Protein AF-M9WI15-F1 (afdb_monomer_lite)

pLDDT: mean 91.24, std 8.4, range [50.75, 97.81]

Foldseek 3Di:
DAPVVDAADDPVNLVVVLQVVLVVVLVVQLVVQVVVCVVVVHDRDPVVSGDPCSRVVSVVVCQVQVWRDDPVCSVPTQHDNHDDQDPPDPVSNVQVVQKGFASDDLPDPDCPPQDDDPNCPQFWDNPPFDDDSGRSRITGGDPPHDHDPDDDCVVVLVVCVVVDFAAPVPDDCVVCVLWAFEDDPRDGGGTDDCVVVVLVVVVVCCVVVVDPVPDDWDQDNVVSYTD

Organism: NCBI:txid27326

Radius of gyration: 24.19 Å; chains: 1; bounding box: 56×56×57 Å

Sequence (227 aa):
DHFGKKRLDLAGPLLASLFRLLFKKLTRDIYNYMQRCVENDKEFNLTLAVKSQTITDGLRYSLATGNWGEQRKAMSARAGVSQVLNRYTYSSTLSHLRRTNTPIGRDGKIAKPRQLHNTHWGLVCPAETPEGHACGLVKNLSLMTCISVGTSSEPILYFLEEWGMEPLEDYVPSNAPDCTRVFVNGVWVGTHREPAQLVDTMRRLRRKGDISPEVSIIRDIREMEFK

Secondary structure (DSSP, 8-state):
--GGG-----HHHHHHHHHHHHHHHHHHHHHHHHHHHHHTT----HHHH--THHHHHHHHHHHHH--BS-GGGGGGSB-SSS-PPP-SSHHHHHHHHTEEE----TT---HHHHSPPGGGTTTB-SS---SGGGTTTEEEB-TT--------SHHHHHHHHHTTPEEGGG--TTT-TTPEEEEETTEEEEEES-HHHHHHHHHHHHHHTSS-TT----EETTTTEE-

Structure (mmCIF, N/CA/C/O backbone):
data_AF-M9WI15-F1
#
_entry.id   AF-M9WI15-F1
#
loop_
_atom_site.group_PDB
_atom_site.id
_atom_site.type_symbol
_atom_site.label_atom_id
_atom_site.label_alt_id
_atom_site.label_comp_id
_atom_site.label_asym_id
_atom_site.label_entity_id
_atom_site.label_seq_id
_atom_site.pdbx_PDB_ins_code
_atom_site.Cartn_x
_atom_site.Cartn_y
_atom_site.Cartn_z
_atom_site.occupancy
_atom_site.B_iso_or_equiv
_atom_site.auth_seq_id
_atom_site.auth_comp_id
_atom_site.auth_asym_id
_atom_site.auth_atom_id
_atom_site.pdbx_PDB_model_num
ATOM 1 N N . ASP A 1 1 ? 18.295 -1.878 1.176 1.00 80.31 1 ASP A N 1
ATOM 2 C CA . ASP A 1 1 ? 18.094 -0.406 1.153 1.00 80.31 1 ASP A CA 1
ATOM 3 C C . ASP A 1 1 ? 17.152 0.111 0.068 1.00 80.31 1 ASP A C 1
ATOM 5 O O . ASP A 1 1 ? 16.348 0.978 0.387 1.00 80.31 1 ASP A O 1
ATOM 9 N N . HIS A 1 2 ? 17.152 -0.458 -1.145 1.00 90.69 2 HIS A N 1
ATOM 10 C CA . HIS A 1 2 ? 16.292 -0.048 -2.270 1.00 90.69 2 HIS A CA 1
ATOM 11 C C . HIS A 1 2 ? 14.845 0.319 -1.875 1.00 90.69 2 HIS A C 1
ATOM 13 O O . HIS A 1 2 ? 14.127 -0.487 -1.273 1.00 90.69 2 HIS A O 1
ATOM 19 N N . PHE A 1 3 ? 14.419 1.537 -2.220 1.00 92.88 3 PHE A N 1
ATOM 20 C CA . PHE A 1 3 ? 13.092 2.073 -1.898 1.00 92.88 3 PHE A CA 1
ATOM 21 C C . PHE A 1 3 ? 12.002 1.491 -2.806 1.00 92.88 3 PHE A C 1
ATOM 23 O O . PHE A 1 3 ? 10.951 1.111 -2.313 1.00 92.88 3 PHE A O 1
ATOM 30 N N . GLY A 1 4 ? 12.292 1.264 -4.094 1.00 91.62 4 GLY A N 1
ATOM 31 C CA . GLY A 1 4 ? 11.347 0.634 -5.037 1.00 91.62 4 GLY A CA 1
ATOM 32 C C . GLY A 1 4 ? 10.925 -0.810 -4.703 1.00 91.62 4 GLY A C 1
ATOM 33 O O . GLY A 1 4 ? 9.953 -1.312 -5.261 1.00 91.62 4 GLY A O 1
ATOM 34 N N . LYS A 1 5 ? 11.611 -1.474 -3.759 1.00 92.69 5 LYS A N 1
ATOM 35 C CA . LYS A 1 5 ? 11.222 -2.794 -3.224 1.00 92.69 5 LYS A CA 1
ATOM 36 C C . LYS A 1 5 ? 10.432 -2.694 -1.909 1.00 92.69 5 LYS A C 1
ATOM 38 O O . LYS A 1 5 ? 10.112 -3.710 -1.308 1.00 92.69 5 LYS A O 1
ATOM 43 N N . LYS A 1 6 ? 10.154 -1.477 -1.437 1.00 93.88 6 LYS A N 1
ATOM 44 C CA . LYS A 1 6 ? 9.289 -1.191 -0.289 1.00 93.88 6 LYS A CA 1
ATOM 45 C C . LYS A 1 6 ? 7.964 -0.617 -0.783 1.00 93.88 6 LYS A C 1
ATOM 47 O O . LYS A 1 6 ? 7.846 -0.199 -1.937 1.00 93.88 6 LYS A O 1
ATOM 52 N N . ARG A 1 7 ? 6.964 -0.613 0.093 1.00 94.19 7 ARG A N 1
ATOM 53 C CA . ARG A 1 7 ? 5.651 -0.008 -0.141 1.00 94.19 7 ARG A CA 1
ATOM 54 C C . ARG A 1 7 ? 5.308 0.912 1.024 1.00 94.19 7 ARG A C 1
ATOM 56 O O . ARG A 1 7 ? 5.807 0.717 2.132 1.00 94.19 7 ARG A O 1
ATOM 63 N N . LEU A 1 8 ? 4.513 1.936 0.736 1.00 94.44 8 LEU A N 1
ATOM 64 C CA . LEU A 1 8 ? 3.980 2.853 1.734 1.00 94.44 8 LEU A CA 1
ATOM 65 C C . LEU A 1 8 ? 2.542 2.443 2.035 1.00 94.44 8 LEU A C 1
ATOM 67 O O . LEU A 1 8 ? 1.679 2.546 1.167 1.00 94.44 8 LEU A O 1
ATOM 71 N N . ASP A 1 9 ? 2.295 1.999 3.264 1.00 92.81 9 ASP A N 1
ATOM 72 C CA . ASP A 1 9 ? 0.940 1.741 3.742 1.00 92.81 9 ASP A CA 1
ATOM 73 C C . ASP A 1 9 ? 0.270 3.084 4.069 1.00 92.81 9 ASP A C 1
ATOM 75 O O . ASP A 1 9 ? 0.638 3.758 5.034 1.00 92.81 9 ASP A O 1
ATOM 79 N N . LEU A 1 10 ? -0.703 3.486 3.250 1.00 93.62 10 LEU A N 1
ATOM 80 C CA . LEU A 1 10 ? -1.534 4.665 3.502 1.00 93.62 10 LEU A CA 1
ATOM 81 C C . LEU A 1 10 ? -2.649 4.380 4.518 1.00 93.62 10 LEU A C 1
ATOM 83 O O . LEU A 1 10 ? -2.862 3.247 4.951 1.00 93.62 10 LEU A O 1
ATOM 87 N N . ALA A 1 11 ? -3.416 5.420 4.858 1.00 93.12 11 ALA A N 1
ATOM 88 C CA . ALA A 1 11 ? -4.547 5.322 5.779 1.00 93.12 11 ALA A CA 1
ATOM 89 C C . ALA A 1 11 ? -5.555 4.223 5.390 1.00 93.12 11 ALA A C 1
ATOM 91 O O . ALA A 1 11 ? -6.056 3.541 6.276 1.00 93.12 11 ALA A O 1
ATOM 92 N N . GLY A 1 12 ? -5.812 4.011 4.092 1.00 94.19 12 GLY A N 1
ATOM 93 C CA . GLY A 1 12 ? -6.754 2.996 3.598 1.00 94.19 12 GLY A CA 1
ATOM 94 C C . GLY A 1 12 ? -6.391 1.566 4.026 1.00 94.19 12 GLY A C 1
ATOM 95 O O . GLY A 1 12 ? -7.125 0.978 4.823 1.00 94.19 12 GLY A O 1
ATOM 96 N N . PRO A 1 13 ? -5.253 1.005 3.566 1.00 92.81 13 PRO A N 1
ATOM 97 C CA . PRO A 1 13 ? -4.800 -0.324 3.986 1.00 92.81 13 PRO A CA 1
ATOM 98 C C . PRO A 1 13 ? -4.662 -0.479 5.507 1.00 92.81 13 PRO A C 1
ATOM 100 O O . PRO A 1 13 ? -5.007 -1.527 6.060 1.00 92.81 13 PRO A O 1
ATOM 103 N N . LEU A 1 14 ? -4.212 0.571 6.205 1.00 91.69 14 LEU A N 1
ATOM 104 C CA . LEU A 1 14 ? -4.099 0.562 7.665 1.00 91.69 14 LEU A CA 1
ATOM 105 C C . LEU A 1 14 ? -5.475 0.418 8.330 1.00 91.69 14 LEU A C 1
ATOM 107 O O . LEU A 1 14 ? -5.675 -0.516 9.109 1.00 91.69 14 LEU A O 1
ATOM 111 N N . LEU A 1 15 ? -6.442 1.273 7.972 1.00 94.44 15 LEU A N 1
ATOM 112 C CA . LEU A 1 15 ? -7.825 1.218 8.462 1.00 94.44 15 LEU A CA 1
ATOM 113 C C . LEU A 1 15 ? -8.485 -0.128 8.162 1.00 94.44 15 LEU A C 1
ATOM 115 O O . LEU A 1 15 ? -9.114 -0.700 9.052 1.00 94.44 15 LEU A O 1
ATOM 119 N N . ALA A 1 16 ? -8.289 -0.670 6.958 1.00 94.38 16 ALA A N 1
ATOM 120 C CA . ALA A 1 16 ? -8.802 -1.986 6.587 1.00 94.38 16 ALA A CA 1
ATOM 121 C C . ALA A 1 16 ? -8.256 -3.092 7.509 1.00 94.38 16 ALA A C 1
ATOM 123 O O . ALA A 1 16 ? -9.012 -3.945 7.981 1.00 94.38 16 ALA A O 1
ATOM 124 N N . SER A 1 17 ? -6.957 -3.053 7.830 1.00 91.44 17 SER A N 1
ATOM 125 C CA . SER A 1 17 ? -6.338 -4.007 8.755 1.00 91.44 17 SER A CA 1
ATOM 126 C C . SER A 1 17 ? -6.923 -3.918 10.170 1.00 91.44 17 SER A C 1
ATOM 128 O O . SER A 1 17 ? -7.180 -4.952 10.792 1.00 91.44 17 SER A O 1
ATOM 130 N N . LEU A 1 18 ? -7.148 -2.711 10.697 1.00 92.00 18 LEU A N 1
ATOM 131 C CA . LEU A 1 18 ? -7.761 -2.530 12.021 1.00 92.00 18 LEU A CA 1
ATOM 132 C C . LEU A 1 18 ? -9.212 -2.966 12.045 1.00 92.00 18 LEU A C 1
ATOM 134 O O . LEU A 1 18 ? -9.617 -3.680 12.960 1.00 92.00 18 LEU A O 1
ATOM 138 N N . PHE A 1 19 ? -9.980 -2.575 11.031 1.00 94.94 19 PHE A N 1
ATOM 139 C CA . PHE A 1 19 ? -11.369 -2.980 10.914 1.00 94.94 19 PHE A CA 1
ATOM 140 C C . PHE A 1 19 ? -11.482 -4.505 10.884 1.00 94.94 19 PHE A C 1
ATOM 142 O O . PHE A 1 19 ? -12.242 -5.073 11.660 1.00 94.94 19 PHE A O 1
ATOM 149 N N . ARG A 1 20 ? -10.649 -5.189 10.088 1.00 94.38 20 ARG A N 1
ATOM 150 C CA . ARG A 1 20 ? -10.595 -6.659 10.045 1.00 94.38 20 ARG A CA 1
ATOM 151 C C . ARG A 1 20 ? -10.311 -7.268 11.420 1.00 94.38 20 ARG A C 1
ATOM 153 O O . ARG A 1 20 ? -10.913 -8.283 11.764 1.00 94.38 20 ARG A O 1
ATOM 160 N N . LEU A 1 21 ? -9.412 -6.677 12.207 1.00 91.88 21 LEU A N 1
ATOM 161 C CA . LEU A 1 21 ? -9.105 -7.144 13.562 1.00 91.88 21 LEU A CA 1
ATOM 162 C C . LEU A 1 21 ? -10.306 -6.982 14.506 1.00 91.88 21 LEU A C 1
ATOM 164 O O . LEU A 1 21 ? -10.691 -7.940 15.178 1.00 91.88 21 LEU A O 1
ATOM 168 N N . LEU A 1 22 ? -10.929 -5.802 14.520 1.00 93.25 22 LEU A N 1
ATOM 169 C CA . LEU A 1 22 ? -12.096 -5.514 15.361 1.00 93.25 22 LEU A CA 1
ATOM 170 C C . LEU A 1 22 ? -13.316 -6.351 14.953 1.00 93.25 22 LEU A C 1
ATOM 172 O O . LEU A 1 22 ? -14.026 -6.870 15.811 1.00 93.25 22 LEU A O 1
ATOM 176 N N . PHE A 1 23 ? -13.519 -6.553 13.653 1.00 95.56 23 PHE A N 1
ATOM 177 C CA . PHE A 1 23 ? -14.615 -7.353 13.117 1.00 95.56 23 PHE A CA 1
ATOM 178 C C . PHE A 1 23 ? -14.453 -8.847 13.432 1.00 95.56 23 PHE A C 1
ATOM 180 O O . PHE A 1 23 ? -15.410 -9.512 13.830 1.00 95.56 23 PHE A O 1
ATOM 187 N N . LYS A 1 24 ? -13.226 -9.382 13.354 1.00 94.88 24 LYS A N 1
ATOM 188 C CA . LYS A 1 24 ? -12.929 -10.750 13.813 1.00 94.88 24 LYS A CA 1
ATOM 189 C C . LYS A 1 24 ? -13.203 -10.925 15.304 1.00 94.88 24 LYS A C 1
ATOM 191 O O . LYS A 1 24 ? -13.727 -11.963 15.706 1.00 94.88 24 LYS A O 1
ATOM 196 N N . LYS A 1 25 ? -12.866 -9.923 16.122 1.00 93.12 25 LYS A N 1
ATOM 197 C CA . LYS A 1 25 ? -13.191 -9.926 17.552 1.00 93.12 25 LYS A CA 1
ATOM 198 C C . LYS A 1 25 ? -14.705 -9.937 17.772 1.00 93.12 25 LYS A C 1
ATOM 200 O O . LYS A 1 25 ? -15.182 -10.797 18.499 1.00 93.12 25 LYS A O 1
ATOM 205 N N . LEU A 1 26 ? -15.448 -9.066 17.088 1.00 95.19 26 LEU A N 1
ATOM 206 C CA . LEU A 1 26 ? -16.913 -9.044 17.148 1.00 95.19 26 LEU A CA 1
ATOM 207 C C . LEU A 1 26 ? -17.517 -10.408 16.780 1.00 95.19 26 LEU A C 1
ATOM 209 O O . LEU A 1 26 ? -18.371 -10.914 17.499 1.00 95.19 26 LEU A O 1
ATOM 213 N N . THR A 1 27 ? -17.023 -11.038 15.712 1.00 96.06 27 THR A N 1
ATOM 214 C CA . THR A 1 27 ? -17.473 -12.374 15.283 1.00 96.06 27 THR A CA 1
ATOM 215 C C . THR A 1 27 ? -17.227 -13.425 16.371 1.00 96.06 27 THR A C 1
ATOM 217 O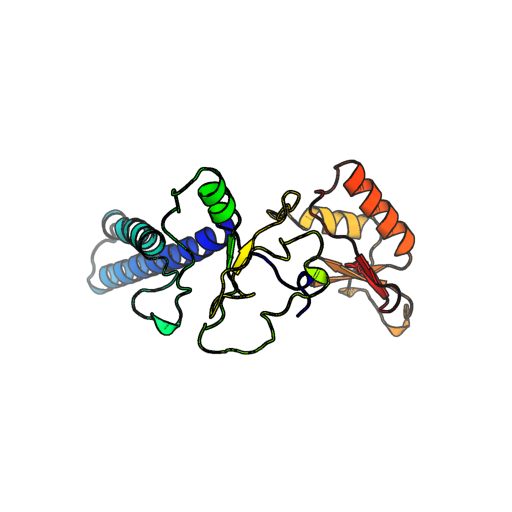 O . THR A 1 27 ? -18.094 -14.248 16.652 1.00 96.06 27 THR A O 1
ATOM 220 N N . ARG A 1 28 ? -16.064 -13.376 17.035 1.00 95.25 28 ARG A N 1
ATOM 221 C CA . ARG A 1 28 ? -15.735 -14.270 18.154 1.00 95.25 28 ARG A CA 1
ATOM 222 C C . ARG A 1 28 ? -16.623 -14.022 19.375 1.00 95.25 28 ARG A C 1
ATOM 224 O O . ARG A 1 28 ? -17.030 -14.975 20.028 1.00 95.25 28 ARG A O 1
ATOM 231 N N . ASP A 1 29 ? -16.929 -12.766 19.679 1.00 94.25 29 ASP A N 1
ATOM 232 C CA . ASP A 1 29 ? -17.806 -12.408 20.796 1.00 94.25 29 ASP A CA 1
ATOM 233 C C . ASP A 1 29 ? -19.241 -12.916 20.560 1.00 94.25 29 ASP A C 1
ATOM 235 O O . ASP A 1 29 ? -19.842 -13.478 21.478 1.00 94.25 29 ASP A O 1
ATOM 239 N N . ILE A 1 30 ? -19.752 -12.805 19.326 1.00 96.44 30 ILE A N 1
ATOM 240 C CA . ILE A 1 30 ? -21.052 -13.365 18.916 1.00 96.44 30 ILE A CA 1
ATOM 241 C C . ILE A 1 30 ? -21.043 -14.893 19.035 1.00 96.44 30 ILE A C 1
ATOM 243 O O . ILE A 1 30 ? -21.965 -15.462 19.615 1.00 96.44 30 ILE A O 1
ATOM 247 N N . TYR A 1 31 ? -19.987 -15.552 18.546 1.00 96.44 31 TYR A N 1
ATOM 248 C CA . TYR A 1 31 ? -19.829 -17.004 18.656 1.00 96.44 31 TYR A CA 1
ATOM 249 C C . TYR A 1 31 ? -19.854 -17.474 20.119 1.00 96.44 31 TYR A C 1
ATOM 251 O O . TYR A 1 31 ? -20.606 -18.378 20.472 1.00 96.44 31 TYR A O 1
ATOM 259 N N . ASN A 1 32 ? -19.094 -16.814 20.997 1.00 95.50 32 ASN A N 1
ATOM 260 C CA . ASN A 1 32 ? -19.056 -17.148 22.423 1.00 95.50 32 ASN A CA 1
ATOM 261 C C . ASN A 1 32 ? -20.413 -16.933 23.109 1.00 95.50 32 ASN A C 1
ATOM 263 O O . ASN A 1 32 ? -20.773 -17.677 24.019 1.00 95.50 32 ASN A O 1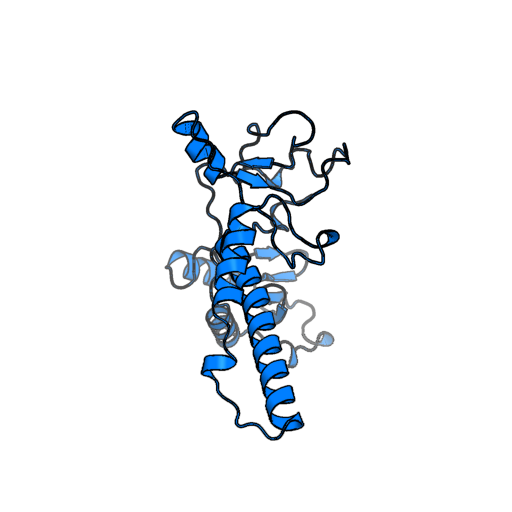
ATOM 267 N N . TYR A 1 33 ? -21.161 -15.901 22.708 1.00 96.12 33 TYR A N 1
ATOM 268 C CA . TYR A 1 33 ? -22.511 -15.675 23.217 1.00 96.12 33 TYR A CA 1
ATOM 269 C C . TYR A 1 33 ? -23.473 -16.775 22.755 1.00 96.12 33 TYR A C 1
ATOM 271 O O . TYR A 1 33 ? -24.199 -17.323 23.579 1.00 96.12 33 TYR A O 1
ATOM 279 N N . MET A 1 34 ? -23.414 -17.157 21.477 1.00 95.81 34 MET A N 1
ATOM 280 C CA . MET A 1 34 ? -24.198 -18.263 20.927 1.00 95.81 34 MET A CA 1
ATOM 281 C C . MET A 1 34 ? -23.917 -19.577 21.660 1.00 95.81 34 MET A C 1
ATOM 283 O O . MET A 1 34 ? -24.857 -20.250 22.072 1.00 95.81 34 MET A O 1
ATOM 287 N N . GLN A 1 35 ? -22.645 -19.905 21.899 1.00 96.19 35 GLN A N 1
ATOM 288 C CA . GLN A 1 35 ? -22.265 -21.104 22.645 1.00 96.19 35 GLN A CA 1
ATOM 289 C C . GLN A 1 35 ? -22.892 -21.122 24.050 1.00 96.19 35 GLN A C 1
ATOM 291 O O . GLN A 1 35 ? -23.480 -22.122 24.447 1.00 96.19 35 GLN A O 1
ATOM 296 N N . ARG A 1 36 ? -22.861 -19.995 24.772 1.00 95.62 36 ARG A N 1
ATOM 297 C CA . ARG A 1 36 ? -23.498 -19.884 26.096 1.00 95.62 36 ARG A CA 1
ATOM 298 C C . ARG A 1 36 ? -25.018 -19.989 26.043 1.00 95.62 36 ARG A C 1
ATOM 300 O O . ARG A 1 36 ? -25.606 -20.484 26.997 1.00 95.62 36 ARG A O 1
ATOM 307 N N . CYS A 1 37 ? -25.661 -19.484 24.993 1.00 95.50 37 CYS A N 1
ATOM 308 C CA . CYS A 1 37 ? -27.102 -19.655 24.809 1.00 95.50 37 CYS A CA 1
ATOM 309 C C . CYS A 1 37 ? -27.449 -21.142 24.685 1.00 95.50 37 CYS A C 1
ATOM 311 O O . CYS A 1 37 ? -28.305 -21.615 25.421 1.00 95.50 37 CYS A O 1
ATOM 313 N N . VAL A 1 38 ? -26.707 -21.882 23.855 1.00 95.75 38 VAL A N 1
ATOM 314 C CA . VAL A 1 38 ? -26.891 -23.330 23.672 1.00 95.75 38 VAL A CA 1
ATOM 315 C C . VAL A 1 38 ? -26.621 -24.108 24.966 1.00 95.75 38 VAL A C 1
ATOM 317 O O . VAL A 1 38 ? -27.433 -24.934 25.358 1.00 95.75 38 VAL A O 1
ATOM 320 N N . GLU A 1 39 ? -25.522 -23.820 25.670 1.00 96.56 39 GLU A N 1
ATOM 321 C CA . GLU A 1 39 ? -25.160 -24.506 26.925 1.00 96.56 39 GLU A CA 1
ATOM 322 C C . GLU A 1 39 ? -26.175 -24.292 28.059 1.00 96.56 39 GLU A C 1
ATOM 324 O O . GLU A 1 39 ? -26.297 -25.138 28.940 1.00 96.56 39 GLU A O 1
ATOM 329 N N . ASN A 1 40 ? -26.886 -23.161 28.058 1.00 95.62 40 ASN A N 1
ATOM 330 C CA . ASN A 1 40 ? -27.855 -22.805 29.099 1.00 95.62 40 ASN A CA 1
ATOM 331 C C . ASN A 1 40 ? -29.316 -22.952 28.645 1.00 95.62 40 ASN A C 1
ATOM 333 O O . ASN A 1 40 ? -30.193 -22.417 29.322 1.00 95.62 40 ASN A O 1
ATOM 337 N N . ASP A 1 41 ? -29.563 -23.600 27.502 1.00 94.19 41 ASP A N 1
ATOM 338 C CA . ASP A 1 41 ? -30.893 -23.775 26.900 1.00 94.19 41 ASP A CA 1
ATOM 339 C C . ASP A 1 41 ? -31.685 -22.455 26.769 1.00 94.19 41 ASP A C 1
ATOM 341 O O . ASP A 1 41 ? -32.874 -22.351 27.064 1.00 94.19 41 ASP A O 1
ATOM 345 N N . LYS A 1 42 ? -30.984 -21.383 26.376 1.00 94.00 42 LYS A N 1
ATOM 346 C CA . LYS A 1 42 ? -31.567 -20.061 26.116 1.00 94.00 42 LYS A CA 1
ATOM 347 C C . LYS A 1 42 ? -31.660 -19.816 24.621 1.00 94.00 42 LYS A C 1
ATOM 349 O O . LYS A 1 42 ? -30.703 -20.059 23.888 1.00 94.00 42 LYS A O 1
ATOM 354 N N . GLU A 1 43 ? -32.761 -19.213 24.182 1.00 93.44 43 GLU A N 1
ATOM 355 C CA . GLU A 1 43 ? -32.881 -18.745 22.803 1.00 93.44 43 GLU A CA 1
ATOM 356 C C . GLU A 1 43 ? -31.792 -17.718 22.463 1.00 93.44 43 GLU A C 1
ATOM 358 O O . GLU A 1 43 ? -31.459 -16.815 23.242 1.00 93.44 43 GLU A O 1
ATOM 363 N N . PHE A 1 44 ? -31.218 -17.858 21.271 1.00 94.12 44 PHE A N 1
ATOM 364 C CA . PHE A 1 44 ? -30.219 -16.928 20.772 1.00 94.12 44 PHE A CA 1
ATOM 365 C C . PHE A 1 44 ? -30.883 -15.633 20.302 1.00 94.12 44 PHE A C 1
ATOM 367 O O . PHE A 1 44 ? -31.667 -15.627 19.356 1.00 94.12 44 PHE A O 1
ATOM 374 N N . ASN A 1 45 ? -30.502 -14.511 20.914 1.00 92.94 45 ASN A N 1
ATOM 375 C CA . ASN A 1 45 ? -30.943 -13.193 20.483 1.00 92.94 45 ASN A CA 1
ATOM 376 C C . ASN A 1 45 ? -29.787 -12.412 19.843 1.00 92.94 45 ASN A C 1
ATOM 378 O O . ASN A 1 45 ? -28.847 -11.983 20.517 1.00 92.94 45 ASN A O 1
ATOM 382 N N . LEU A 1 46 ? -29.899 -12.162 18.537 1.00 90.62 46 LEU A N 1
ATOM 383 C CA . LEU A 1 46 ? -28.885 -11.450 17.760 1.00 90.62 46 LEU A CA 1
ATOM 384 C C . LEU A 1 46 ? -28.622 -10.028 18.279 1.00 90.62 46 LEU A C 1
ATOM 386 O O . LEU A 1 46 ? -27.475 -9.587 18.313 1.00 90.62 46 LEU A O 1
ATOM 390 N N . THR A 1 47 ? -29.662 -9.316 18.716 1.00 92.56 47 THR A N 1
ATOM 391 C CA . THR A 1 47 ? -29.523 -7.933 19.205 1.00 92.56 47 THR A CA 1
ATOM 392 C C . THR A 1 47 ? -28.722 -7.852 20.503 1.00 92.56 47 THR A C 1
ATOM 394 O O . THR A 1 47 ? -27.973 -6.899 20.699 1.00 92.56 47 THR A O 1
ATOM 397 N N . LEU A 1 48 ? -28.811 -8.881 21.354 1.00 90.25 48 LEU A N 1
ATOM 398 C CA . LEU A 1 48 ? -27.998 -9.005 22.566 1.00 90.25 48 LEU A CA 1
ATOM 399 C C . LEU A 1 48 ? -26.569 -9.481 22.260 1.00 90.25 48 LEU A C 1
ATOM 401 O O . LEU A 1 48 ? -25.629 -9.125 22.975 1.00 90.25 48 LEU A O 1
ATOM 405 N N . ALA A 1 49 ? -26.398 -10.277 21.200 1.00 91.38 49 ALA A N 1
ATOM 406 C CA . ALA A 1 49 ? -25.105 -10.801 20.773 1.00 91.38 49 ALA A CA 1
ATOM 407 C C . ALA A 1 49 ? -24.189 -9.714 20.184 1.00 91.38 49 ALA A C 1
ATOM 409 O O . ALA A 1 49 ? -22.984 -9.684 20.452 1.00 91.38 49 ALA A O 1
ATOM 410 N N . VAL A 1 50 ? -24.750 -8.822 19.362 1.00 94.88 50 VAL A N 1
ATOM 411 C CA . VAL A 1 50 ? -23.987 -7.824 18.602 1.00 94.88 50 VAL A CA 1
ATOM 412 C C . VAL A 1 50 ? -23.704 -6.592 19.462 1.00 94.88 50 VAL A C 1
ATOM 414 O O . VAL A 1 50 ? -24.527 -5.691 19.603 1.00 94.88 50 VAL A O 1
ATOM 417 N N . LYS A 1 51 ? -22.483 -6.509 19.995 1.00 93.38 51 LYS A N 1
ATOM 418 C CA . LYS A 1 51 ? -22.009 -5.346 20.761 1.00 93.38 51 LYS A CA 1
ATOM 419 C C . LYS A 1 51 ? -21.358 -4.310 19.847 1.00 93.38 51 LYS A C 1
ATOM 421 O O . LYS A 1 51 ? -20.177 -4.422 19.513 1.00 93.38 51 LYS A O 1
ATOM 426 N N . SER A 1 52 ? -22.110 -3.276 19.470 1.00 92.19 52 SER A N 1
ATOM 427 C CA . SER A 1 52 ? -21.625 -2.193 18.597 1.00 92.19 52 SER A CA 1
ATOM 428 C C . SER A 1 52 ? -20.414 -1.447 19.177 1.00 92.19 52 SER A C 1
ATOM 430 O O . SER A 1 52 ? -19.533 -1.025 18.422 1.00 92.19 52 SER A O 1
ATOM 432 N N . GLN A 1 53 ? -20.303 -1.363 20.510 1.00 93.75 53 GLN A N 1
ATOM 433 C CA . GLN A 1 53 ? -19.167 -0.726 21.184 1.00 93.75 53 GLN A CA 1
ATOM 434 C C . GLN A 1 53 ? -17.816 -1.359 20.821 1.00 93.75 53 GLN A C 1
ATOM 436 O O . GLN A 1 53 ? -16.809 -0.656 20.786 1.00 93.75 53 GLN A O 1
ATOM 441 N N . THR A 1 54 ? -17.770 -2.655 20.479 1.00 92.00 54 THR A N 1
ATOM 442 C CA . THR A 1 54 ? -16.512 -3.348 20.150 1.00 92.00 54 THR A CA 1
ATOM 443 C C . THR A 1 54 ? -15.757 -2.673 19.003 1.00 92.00 54 THR A C 1
ATOM 445 O O . THR A 1 54 ? -14.530 -2.568 19.059 1.00 92.00 54 THR A O 1
ATOM 448 N N . ILE A 1 55 ? -16.471 -2.202 17.977 1.00 93.56 55 ILE A N 1
ATOM 449 C CA . ILE A 1 55 ? -15.863 -1.505 16.839 1.00 93.56 55 ILE A CA 1
ATOM 450 C C . ILE A 1 55 ? -15.705 -0.016 17.152 1.00 93.56 55 ILE A C 1
ATOM 452 O O . ILE A 1 55 ? -14.617 0.523 16.959 1.00 93.56 55 ILE A O 1
ATOM 456 N N . THR A 1 56 ? -16.753 0.635 17.666 1.00 95.50 56 THR A N 1
ATOM 457 C CA . THR A 1 56 ? -16.757 2.080 17.948 1.00 95.50 56 THR A CA 1
ATOM 458 C C . THR A 1 56 ? -15.623 2.487 18.887 1.00 95.50 56 THR A C 1
ATOM 460 O O . THR A 1 56 ? -14.821 3.361 18.548 1.00 95.50 56 THR A O 1
ATOM 463 N N . ASP A 1 57 ? -15.496 1.815 20.032 1.00 93.62 57 ASP A N 1
ATOM 464 C CA . ASP A 1 57 ? -14.470 2.142 21.024 1.00 93.62 57 ASP A CA 1
ATOM 465 C C . ASP A 1 57 ? -13.082 1.705 20.555 1.00 93.62 57 ASP A C 1
ATOM 467 O O . ASP A 1 57 ? -12.095 2.401 20.798 1.00 93.62 57 ASP A O 1
ATOM 471 N N . GLY A 1 58 ? -13.001 0.588 19.823 1.00 91.69 58 GLY A N 1
ATOM 472 C CA . GLY A 1 58 ? -11.758 0.104 19.226 1.00 91.69 58 GLY A CA 1
ATOM 473 C C . GLY A 1 58 ? -11.159 1.105 18.236 1.00 91.69 58 GLY A C 1
ATOM 474 O O . GLY A 1 58 ? -9.983 1.456 18.343 1.00 91.69 58 GLY A O 1
ATOM 475 N N . LEU A 1 59 ? -11.975 1.619 17.310 1.00 93.31 59 LEU A N 1
ATOM 476 C CA . LEU A 1 59 ? -11.557 2.643 16.351 1.00 93.31 59 LEU A CA 1
ATOM 477 C C . LEU A 1 59 ? -11.190 3.951 17.057 1.00 93.31 59 LEU A C 1
ATOM 479 O O . LEU A 1 59 ? -10.120 4.505 16.793 1.00 93.31 59 LEU A O 1
ATOM 483 N N . ARG A 1 60 ? -12.038 4.423 17.984 1.00 93.81 60 ARG A N 1
ATOM 484 C CA . ARG A 1 60 ? -11.786 5.651 18.752 1.00 93.81 60 ARG A CA 1
ATOM 485 C C . ARG A 1 60 ? -10.453 5.578 19.492 1.00 93.81 60 ARG A C 1
ATOM 487 O O . ARG A 1 60 ? -9.665 6.517 19.423 1.00 93.81 60 ARG A O 1
ATOM 494 N N . TYR A 1 61 ? -10.180 4.459 20.157 1.00 91.44 61 TYR A N 1
ATOM 495 C CA . TYR A 1 61 ? -8.936 4.245 20.885 1.00 91.44 61 TYR A CA 1
ATOM 496 C C . TYR A 1 61 ? -7.709 4.243 19.965 1.00 91.44 61 TYR A C 1
ATOM 498 O O . TYR A 1 61 ? -6.749 4.974 20.227 1.00 91.44 61 TYR A O 1
ATOM 506 N N . SER A 1 62 ? -7.719 3.448 18.890 1.00 91.12 62 SER A N 1
ATOM 507 C CA . SER A 1 62 ? -6.559 3.325 17.996 1.00 91.12 62 SER A CA 1
ATOM 508 C C . SER A 1 62 ? -6.235 4.629 17.271 1.00 91.12 62 SER A C 1
ATOM 510 O O . SER A 1 62 ? -5.062 4.979 17.135 1.00 91.12 62 SER A O 1
ATOM 512 N N . LEU A 1 63 ? -7.253 5.389 16.860 1.00 92.19 63 LEU A N 1
ATOM 513 C CA . LEU A 1 63 ? -7.062 6.692 16.223 1.00 92.19 63 LEU A CA 1
ATOM 514 C C . LEU A 1 63 ? -6.594 7.765 17.212 1.00 92.19 63 LEU A C 1
ATOM 516 O O . LEU A 1 63 ? -5.734 8.568 16.856 1.00 92.19 63 LEU A O 1
ATOM 520 N N . ALA A 1 64 ? -7.110 7.767 18.444 1.00 91.25 64 ALA A N 1
ATOM 521 C CA . ALA A 1 64 ? -6.730 8.753 19.456 1.00 91.25 64 ALA A CA 1
ATOM 522 C C . ALA A 1 64 ? -5.314 8.527 20.005 1.00 91.25 64 ALA A C 1
ATOM 524 O O . ALA A 1 64 ? -4.579 9.482 20.234 1.00 91.25 64 ALA A O 1
ATOM 525 N N . THR A 1 65 ? -4.923 7.268 20.218 1.00 89.19 65 THR A N 1
ATOM 526 C CA . THR A 1 65 ? -3.628 6.923 20.832 1.00 89.19 65 THR A CA 1
ATOM 527 C C . THR A 1 65 ? -2.521 6.653 19.817 1.00 89.19 65 THR A C 1
ATOM 529 O O . THR A 1 65 ? -1.346 6.648 20.173 1.00 89.19 65 THR A O 1
ATOM 532 N N . GLY A 1 66 ? -2.879 6.388 18.557 1.00 87.62 66 GLY A N 1
ATOM 533 C CA . GLY A 1 66 ? -1.935 5.961 17.527 1.00 87.62 66 GLY A CA 1
ATOM 534 C C . GLY A 1 66 ? -1.434 4.526 17.682 1.00 87.62 66 GLY A C 1
ATOM 535 O O . GLY A 1 66 ? -0.502 4.151 16.969 1.00 87.62 66 GLY A O 1
ATOM 536 N N . ASN A 1 67 ? -2.052 3.729 18.561 1.00 86.06 67 ASN A N 1
ATOM 537 C CA . ASN A 1 67 ? -1.742 2.317 18.764 1.00 86.06 67 ASN A CA 1
ATOM 538 C C . ASN A 1 67 ? -2.652 1.429 17.906 1.00 86.06 67 ASN A C 1
ATOM 540 O O . ASN A 1 67 ? -3.852 1.298 18.162 1.00 86.06 67 ASN A O 1
ATOM 544 N N . TRP A 1 68 ? -2.069 0.780 16.899 1.00 85.69 68 TRP A N 1
ATOM 545 C CA . TRP A 1 68 ? -2.771 -0.149 16.012 1.00 85.69 68 TRP A CA 1
ATOM 546 C C . TRP A 1 68 ? -2.535 -1.591 16.460 1.00 85.69 68 TRP A C 1
ATOM 548 O O . TRP A 1 68 ? -1.463 -2.144 16.217 1.00 85.69 68 TRP A O 1
ATOM 558 N N . GLY A 1 69 ? -3.525 -2.197 17.120 1.00 74.81 69 GLY A N 1
ATOM 559 C CA . GLY A 1 69 ? -3.462 -3.580 17.604 1.00 74.81 69 GLY A CA 1
ATOM 560 C C . GLY A 1 69 ? -4.365 -3.843 18.813 1.00 74.81 69 GLY A C 1
ATOM 561 O O . GLY A 1 69 ? -5.082 -2.958 19.276 1.00 74.81 69 GLY A O 1
ATOM 562 N N . GLU A 1 70 ? -4.334 -5.070 19.340 1.00 66.38 70 GLU A N 1
ATOM 563 C CA . GLU A 1 70 ? -5.029 -5.397 20.590 1.00 66.38 70 GLU A CA 1
ATOM 564 C C . GLU A 1 70 ? -4.339 -4.729 21.787 1.00 66.38 70 GLU A C 1
ATOM 566 O O . GLU A 1 70 ? -3.168 -4.987 22.061 1.00 66.38 70 GLU A O 1
ATOM 571 N N . GLN A 1 71 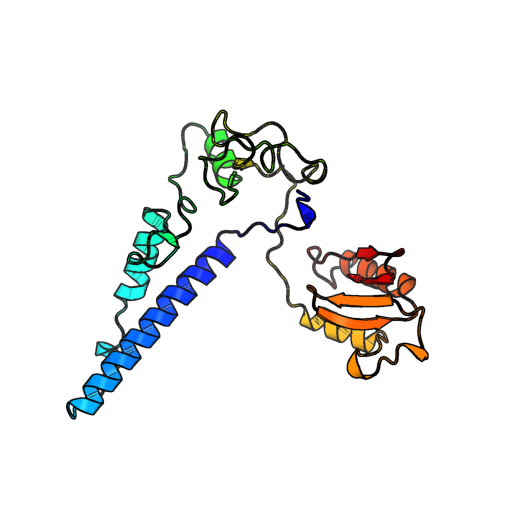? -5.101 -3.954 22.567 1.00 60.62 71 GLN A N 1
ATOM 572 C CA . GLN A 1 71 ? -4.642 -3.293 23.802 1.00 60.62 71 GLN A CA 1
ATOM 573 C C . GLN A 1 71 ? -3.911 -4.233 24.772 1.00 60.62 71 GLN A C 1
ATOM 575 O O . GLN A 1 71 ? -2.979 -3.821 25.454 1.00 60.62 71 GLN A O 1
ATOM 580 N N . ARG A 1 72 ? -4.318 -5.509 24.827 1.00 60.06 72 ARG A N 1
ATOM 581 C CA . ARG A 1 72 ? -3.745 -6.513 25.738 1.00 60.06 72 ARG A CA 1
ATOM 582 C C . ARG A 1 72 ? -2.368 -7.025 25.300 1.00 60.06 72 ARG A C 1
ATOM 584 O O . ARG A 1 72 ? -1.675 -7.631 26.107 1.00 60.06 72 ARG A O 1
ATOM 591 N N . LYS A 1 73 ? -1.962 -6.792 24.047 1.00 61.69 73 LYS A N 1
ATOM 592 C CA . LYS A 1 73 ? -0.674 -7.222 23.478 1.00 61.69 73 LYS A CA 1
ATOM 593 C C . LYS A 1 73 ? 0.114 -6.020 22.956 1.00 61.69 73 LYS A C 1
ATOM 595 O O . LYS A 1 73 ? 0.464 -5.955 21.775 1.00 61.69 73 LYS A O 1
ATOM 600 N N . ALA A 1 74 ? 0.416 -5.086 23.861 1.00 52.00 74 ALA A N 1
ATOM 601 C CA . ALA A 1 74 ? 1.105 -3.824 23.572 1.00 52.00 74 ALA A CA 1
ATOM 602 C C . ALA A 1 74 ? 2.422 -3.993 22.787 1.00 52.00 74 ALA A C 1
ATOM 604 O O . ALA A 1 74 ? 2.747 -3.160 21.949 1.00 52.00 74 ALA A O 1
ATOM 605 N N . MET A 1 75 ? 3.135 -5.109 22.979 1.00 50.75 75 MET A N 1
ATOM 606 C CA . MET A 1 75 ? 4.406 -5.403 22.300 1.00 50.75 75 MET A CA 1
ATOM 607 C C . MET A 1 75 ? 4.273 -5.672 20.787 1.00 50.75 75 MET A C 1
ATOM 609 O O . MET A 1 75 ? 5.265 -5.631 20.070 1.00 50.75 75 MET A O 1
ATOM 613 N N . SER A 1 76 ? 3.059 -5.950 20.294 1.00 59.50 76 SER A N 1
ATOM 614 C CA . SER A 1 76 ? 2.787 -6.237 18.873 1.00 59.50 76 SER A CA 1
ATOM 615 C C . SER A 1 76 ? 2.089 -5.093 18.130 1.00 59.50 76 SER A C 1
ATOM 617 O O . SER A 1 76 ? 1.850 -5.190 16.925 1.00 59.50 76 SER A O 1
ATOM 619 N N . ALA A 1 77 ? 1.735 -4.017 18.838 1.00 66.81 77 ALA A N 1
ATOM 620 C CA . ALA A 1 77 ? 0.993 -2.907 18.264 1.00 66.81 77 ALA A CA 1
ATOM 621 C C . ALA A 1 77 ? 1.926 -1.968 17.486 1.00 66.81 77 ALA A C 1
ATOM 623 O O . ALA A 1 77 ? 2.984 -1.569 17.977 1.00 66.81 77 ALA A O 1
ATOM 624 N N . ARG A 1 78 ? 1.519 -1.566 16.275 1.00 76.44 78 ARG A N 1
ATOM 625 C CA . ARG A 1 78 ? 2.222 -0.504 15.539 1.00 76.44 78 ARG A CA 1
ATOM 626 C C . ARG A 1 78 ? 1.884 0.826 16.212 1.00 76.44 78 ARG A C 1
ATOM 628 O O . ARG A 1 78 ? 0.757 1.307 16.094 1.00 76.44 78 ARG A O 1
ATOM 635 N N . ALA A 1 79 ? 2.842 1.388 16.940 1.00 76.94 79 ALA A N 1
ATOM 636 C CA . ALA A 1 79 ? 2.693 2.669 17.621 1.00 76.94 79 ALA A CA 1
ATOM 637 C C . ALA A 1 79 ? 3.038 3.851 16.699 1.00 76.94 79 ALA A C 1
ATOM 639 O O . ALA A 1 79 ? 3.878 3.745 15.803 1.00 76.94 79 ALA A O 1
ATOM 640 N N . GLY A 1 80 ? 2.414 5.003 16.952 1.00 78.56 80 GLY A N 1
ATOM 641 C CA . GLY A 1 80 ? 2.764 6.278 16.317 1.00 78.56 80 GLY A CA 1
ATOM 642 C C . GLY A 1 80 ? 2.280 6.450 14.876 1.00 78.56 80 GLY A C 1
ATOM 643 O O . GLY A 1 80 ? 2.796 7.318 14.170 1.00 78.56 80 GLY A O 1
ATOM 644 N N . VAL A 1 81 ? 1.312 5.636 14.444 1.00 85.44 81 VAL A N 1
ATOM 645 C CA . VAL A 1 81 ? 0.674 5.742 13.120 1.00 85.44 81 VAL A CA 1
ATOM 646 C C . VAL A 1 81 ? -0.286 6.937 13.062 1.00 85.44 81 VAL A C 1
ATOM 648 O O . VAL A 1 81 ? -0.318 7.638 12.059 1.00 85.44 81 VAL A O 1
ATOM 651 N N . SER A 1 82 ? -1.049 7.181 14.135 1.00 90.38 82 SER A N 1
ATOM 652 C CA . SER A 1 82 ? -1.872 8.392 14.283 1.00 90.38 82 SER A CA 1
ATOM 653 C C . SER A 1 82 ? -1.127 9.423 15.121 1.00 90.38 82 SER A C 1
ATOM 655 O O . SER A 1 82 ? -0.483 9.069 16.111 1.00 90.38 82 SER A O 1
ATOM 657 N N . GLN A 1 83 ? -1.201 10.689 14.714 1.00 90.00 83 GLN A N 1
ATOM 658 C CA . GLN A 1 83 ? -0.544 11.818 15.369 1.00 90.00 83 GLN A CA 1
ATOM 659 C C . GLN A 1 83 ? -1.462 13.042 15.322 1.00 90.00 83 GLN A C 1
ATOM 661 O O . GLN A 1 83 ? -2.225 13.223 14.373 1.00 90.00 83 GLN A O 1
ATOM 666 N N . VAL A 1 84 ? -1.368 13.907 16.334 1.00 93.88 84 VAL A N 1
ATOM 667 C CA . VAL A 1 84 ? -2.099 15.182 16.347 1.00 93.88 84 VAL A CA 1
ATOM 668 C C . VAL A 1 84 ? -1.559 16.085 15.243 1.00 93.88 84 VAL A C 1
ATOM 670 O O . VAL A 1 84 ? -0.348 16.259 15.110 1.00 93.88 84 VAL A O 1
ATOM 673 N N . LEU A 1 85 ? -2.457 16.670 14.449 1.00 95.31 85 LEU A N 1
ATOM 674 C CA . LEU A 1 85 ? -2.085 17.547 13.343 1.00 95.31 85 LEU A CA 1
ATOM 675 C C . LEU A 1 85 ? -1.302 18.766 13.849 1.00 95.31 85 LEU A C 1
ATOM 677 O O . LEU A 1 85 ? -1.819 19.562 14.629 1.00 95.31 85 LEU A O 1
ATOM 681 N N . ASN A 1 86 ? -0.077 18.934 13.359 1.00 93.88 86 ASN A N 1
ATOM 682 C CA . ASN A 1 86 ? 0.727 20.120 13.603 1.00 93.88 86 ASN A CA 1
ATOM 683 C C . ASN A 1 86 ? 0.150 21.326 12.838 1.00 93.88 86 ASN A C 1
ATOM 685 O O . ASN A 1 86 ? 0.071 21.281 11.612 1.00 93.88 86 ASN A O 1
ATOM 689 N N . ARG A 1 87 ? -0.217 22.393 13.564 1.00 96.00 87 ARG A N 1
ATOM 690 C CA . ARG A 1 87 ? -0.846 23.616 13.031 1.00 96.00 87 ARG A CA 1
ATOM 691 C C . ARG A 1 87 ? -0.065 24.902 13.344 1.00 96.00 87 ARG A C 1
ATOM 693 O O . ARG A 1 87 ? -0.676 25.953 13.501 1.00 96.00 87 ARG A O 1
ATOM 700 N N . TYR A 1 88 ? 1.263 24.842 13.467 1.00 96.00 88 TYR A N 1
ATOM 701 C CA . TYR A 1 88 ? 2.064 26.055 13.704 1.00 96.00 88 TYR A CA 1
ATOM 702 C C . TYR A 1 88 ? 2.014 27.034 12.524 1.00 96.00 88 TYR A C 1
ATOM 704 O O . TYR A 1 88 ? 1.895 28.238 12.727 1.00 96.00 88 TYR A O 1
ATOM 712 N N . THR A 1 89 ? 2.088 26.526 11.293 1.00 97.81 89 THR A N 1
ATOM 713 C CA . THR A 1 89 ? 1.963 27.315 10.064 1.00 97.81 89 THR A CA 1
ATOM 714 C C . THR A 1 89 ? 1.170 26.543 9.008 1.00 97.81 89 THR A C 1
ATOM 716 O O . THR A 1 89 ? 0.926 25.335 9.113 1.00 97.81 89 THR A O 1
ATOM 719 N N . TYR A 1 90 ? 0.781 27.236 7.936 1.00 97.56 90 TYR A N 1
ATOM 720 C CA . TYR A 1 90 ? 0.160 26.590 6.780 1.00 97.56 90 TYR A CA 1
ATOM 721 C C . TYR A 1 90 ? 1.073 25.506 6.179 1.00 97.56 90 TYR A C 1
ATOM 723 O O . TYR A 1 90 ? 0.651 24.369 5.960 1.00 97.56 90 TYR A O 1
ATOM 731 N N . SER A 1 91 ? 2.357 25.826 5.994 1.00 96.75 91 SER A N 1
ATOM 732 C CA . SER A 1 91 ? 3.349 24.890 5.460 1.00 96.75 91 SER A CA 1
ATOM 733 C C . SER A 1 91 ? 3.613 23.706 6.394 1.00 96.75 91 SER A C 1
ATOM 735 O O . SER A 1 91 ? 3.743 22.581 5.908 1.00 96.75 91 SER A O 1
ATOM 737 N N . SER A 1 92 ? 3.625 23.911 7.719 1.00 95.12 92 SER A N 1
ATOM 738 C CA . SER A 1 92 ? 3.817 22.815 8.681 1.00 95.12 92 SER A CA 1
ATOM 739 C C . SER A 1 92 ? 2.678 21.799 8.614 1.00 95.12 92 SER A C 1
ATOM 741 O O . SER A 1 92 ? 2.918 20.596 8.721 1.00 95.12 92 SER A O 1
ATOM 743 N N . THR A 1 93 ? 1.454 22.272 8.370 1.00 97.00 93 THR A N 1
ATOM 744 C CA . THR A 1 93 ? 0.274 21.419 8.206 1.00 97.00 93 THR A CA 1
ATOM 745 C C . THR A 1 93 ? 0.414 20.530 6.967 1.00 97.00 93 THR A C 1
ATOM 747 O O . THR A 1 93 ? 0.240 19.315 7.059 1.00 97.00 93 THR A O 1
ATOM 750 N N . LEU A 1 94 ? 0.794 21.105 5.819 1.00 96.31 94 LEU A N 1
ATOM 751 C CA . LEU A 1 94 ? 0.982 20.358 4.568 1.00 96.31 94 LEU A CA 1
ATOM 752 C C . LEU A 1 94 ? 2.133 19.346 4.644 1.00 96.31 94 LEU A C 1
ATOM 754 O O . LEU A 1 94 ? 1.973 18.203 4.214 1.00 96.31 94 LEU A O 1
ATOM 758 N N . SER A 1 95 ? 3.272 19.747 5.220 1.00 95.69 95 SER A N 1
ATOM 759 C CA . SER A 1 95 ? 4.410 18.850 5.470 1.00 95.69 95 SER A CA 1
ATOM 760 C C . SER A 1 95 ? 3.980 17.670 6.346 1.00 95.69 95 SER A C 1
ATOM 762 O O . SER A 1 95 ? 4.242 16.513 6.016 1.00 95.69 95 SER A O 1
ATOM 764 N N . HIS A 1 96 ? 3.209 17.926 7.409 1.00 95.56 96 HIS A N 1
ATOM 765 C CA . HIS A 1 96 ? 2.770 16.868 8.312 1.00 95.56 96 HIS A CA 1
ATOM 766 C C . HIS A 1 96 ? 1.896 15.806 7.627 1.00 95.56 96 HIS A C 1
ATOM 768 O O . HIS A 1 96 ? 2.055 14.621 7.909 1.00 95.56 96 HIS A O 1
ATOM 774 N N . LEU A 1 97 ? 1.031 16.207 6.690 1.00 95.50 97 LEU A N 1
ATOM 775 C CA . LEU A 1 97 ? 0.192 15.286 5.911 1.00 95.50 97 LEU A CA 1
ATOM 776 C C . LEU A 1 97 ? 0.989 14.422 4.919 1.00 95.50 97 LEU A C 1
ATOM 778 O O . LEU A 1 97 ? 0.530 13.351 4.533 1.00 95.50 97 LEU A O 1
ATOM 782 N N . ARG A 1 98 ? 2.180 14.871 4.505 1.00 95.69 98 ARG A N 1
ATOM 783 C CA . ARG A 1 98 ? 3.070 14.171 3.559 1.00 95.69 98 ARG A CA 1
ATOM 784 C C . ARG A 1 98 ? 4.180 13.376 4.244 1.00 95.69 98 ARG A C 1
ATOM 786 O O . ARG A 1 98 ? 5.063 12.834 3.573 1.00 95.69 98 ARG A O 1
ATOM 793 N N . ARG A 1 99 ? 4.137 13.293 5.572 1.00 94.50 99 ARG A N 1
ATOM 794 C CA . ARG A 1 99 ? 5.115 12.575 6.376 1.00 94.50 99 ARG A CA 1
ATOM 795 C C . ARG A 1 99 ? 4.907 11.068 6.274 1.00 94.50 99 ARG A C 1
ATOM 797 O O . ARG A 1 99 ? 3.808 10.551 6.433 1.00 94.50 99 ARG A O 1
ATOM 804 N N . THR A 1 100 ? 6.007 10.351 6.110 1.00 93.19 100 THR A N 1
ATOM 805 C CA . THR A 1 100 ? 6.076 8.890 6.178 1.00 93.19 100 THR A CA 1
ATOM 806 C C . THR A 1 100 ? 7.023 8.485 7.296 1.00 93.19 100 THR A C 1
ATOM 808 O O . THR A 1 100 ? 8.012 9.173 7.565 1.00 93.19 100 THR A O 1
ATOM 811 N N . ASN A 1 101 ? 6.712 7.381 7.971 1.00 89.56 101 ASN A N 1
ATOM 812 C CA . ASN A 1 101 ? 7.502 6.882 9.087 1.00 89.56 101 ASN A CA 1
ATOM 813 C C . ASN A 1 101 ? 7.929 5.440 8.822 1.00 89.56 101 ASN A C 1
ATOM 815 O O . ASN A 1 101 ? 7.114 4.594 8.458 1.00 89.56 101 ASN A O 1
ATOM 819 N N . THR A 1 102 ? 9.209 5.158 9.032 1.00 87.88 102 THR A N 1
ATOM 820 C CA . THR A 1 102 ? 9.738 3.798 8.954 1.00 87.88 102 THR A CA 1
ATOM 821 C C . THR A 1 102 ? 9.536 3.118 10.315 1.00 87.88 102 THR A C 1
ATOM 823 O O . THR A 1 102 ? 10.000 3.667 11.316 1.00 87.88 102 THR A O 1
ATOM 826 N N . PRO A 1 103 ? 8.873 1.947 10.398 1.00 78.44 103 PRO A N 1
ATOM 827 C CA . PRO A 1 103 ? 8.525 1.293 11.664 1.00 78.44 103 PRO A CA 1
ATOM 828 C C . PRO A 1 103 ? 9.737 0.576 12.281 1.00 78.44 103 PRO A C 1
ATOM 830 O O . PRO A 1 103 ? 9.774 -0.646 12.382 1.00 78.44 103 PRO A O 1
ATOM 833 N N . ILE A 1 104 ? 10.766 1.336 12.648 1.00 77.44 104 ILE A N 1
ATOM 834 C CA . ILE A 1 104 ? 12.002 0.837 13.256 1.00 77.44 104 ILE A CA 1
ATOM 835 C C . ILE A 1 104 ? 12.206 1.537 14.596 1.00 77.44 104 ILE A C 1
ATOM 837 O O . ILE A 1 104 ? 11.992 2.747 14.716 1.00 77.44 104 ILE A O 1
ATOM 841 N N . GLY A 1 105 ? 12.624 0.762 15.601 1.00 68.50 105 GLY A N 1
ATOM 842 C CA . GLY A 1 105 ? 12.969 1.273 16.925 1.00 68.50 105 GLY A CA 1
ATOM 843 C C . GLY A 1 105 ? 14.030 2.372 16.842 1.00 68.50 105 GLY A C 1
ATOM 844 O O . GLY A 1 105 ? 15.001 2.276 16.089 1.00 68.50 105 GLY A O 1
ATOM 845 N N . ARG A 1 106 ? 13.841 3.448 17.608 1.00 72.12 106 ARG A N 1
ATOM 846 C CA . ARG A 1 106 ? 14.713 4.636 17.564 1.00 72.12 106 ARG A CA 1
ATOM 847 C C . ARG A 1 106 ? 16.032 4.456 18.326 1.00 72.12 106 ARG A C 1
ATOM 849 O O . ARG A 1 106 ? 16.901 5.327 18.234 1.00 72.12 106 ARG A O 1
ATOM 856 N N . ASP A 1 107 ? 16.190 3.317 18.995 1.00 66.69 107 ASP A N 1
ATOM 857 C CA . ASP A 1 107 ? 17.332 2.986 19.853 1.00 66.69 107 ASP A CA 1
ATOM 858 C C . ASP A 1 107 ? 18.564 2.529 19.052 1.00 66.69 107 ASP A C 1
ATOM 860 O O . ASP A 1 107 ? 19.695 2.623 19.523 1.00 66.69 107 ASP A O 1
ATOM 864 N N . GLY A 1 108 ? 18.381 2.137 17.785 1.00 64.88 108 GLY A N 1
ATOM 865 C CA . GLY A 1 108 ? 19.477 1.858 16.860 1.00 64.88 108 GLY A CA 1
ATOM 866 C C . GLY A 1 108 ? 19.952 3.117 16.127 1.00 64.88 108 GLY A C 1
ATOM 867 O O . GLY A 1 108 ? 19.321 3.557 15.157 1.00 64.88 108 GLY A O 1
ATOM 868 N N . LYS A 1 109 ? 21.104 3.680 16.516 1.00 67.75 109 LYS A N 1
ATOM 869 C CA . LYS A 1 109 ? 21.843 4.698 15.730 1.00 67.75 109 LYS A CA 1
ATOM 870 C C . LYS A 1 109 ? 22.619 4.061 14.562 1.00 67.75 109 LYS A C 1
ATOM 872 O O . LYS A 1 109 ? 23.776 4.381 14.317 1.00 67.75 109 LYS A O 1
ATOM 877 N N . ILE A 1 110 ? 21.993 3.129 13.846 1.00 78.75 110 ILE A N 1
ATOM 878 C CA . ILE A 1 110 ? 22.615 2.441 12.711 1.00 78.75 110 ILE A CA 1
ATOM 879 C C . ILE A 1 110 ? 22.437 3.300 11.457 1.00 78.75 110 ILE A C 1
ATOM 881 O O . ILE A 1 110 ? 21.358 3.842 11.209 1.00 78.75 110 ILE A O 1
ATOM 885 N N . ALA A 1 111 ? 23.496 3.418 10.655 1.00 79.62 111 ALA A N 1
ATOM 886 C CA . ALA A 1 111 ? 23.500 4.233 9.443 1.00 79.62 111 ALA A CA 1
ATOM 887 C C . ALA A 1 111 ? 22.466 3.762 8.402 1.00 79.62 111 ALA A C 1
ATOM 889 O O . ALA A 1 111 ? 21.789 4.573 7.773 1.00 79.62 111 ALA A O 1
ATOM 890 N N . LYS A 1 112 ? 22.276 2.450 8.253 1.00 80.88 112 LYS A N 1
ATOM 891 C CA . LYS A 1 112 ? 21.192 1.863 7.456 1.00 80.88 112 LYS A CA 1
ATOM 892 C C . LYS A 1 112 ? 20.011 1.563 8.383 1.00 80.88 112 LYS A C 1
ATOM 894 O O . LYS A 1 112 ? 20.234 0.942 9.418 1.00 80.88 112 LYS A O 1
ATOM 899 N N . PRO A 1 113 ? 18.774 1.988 8.066 1.00 85.44 113 PRO A N 1
ATOM 900 C CA . PRO A 1 113 ? 18.271 2.515 6.788 1.00 85.44 113 PRO A CA 1
ATOM 901 C C . PRO A 1 113 ? 18.163 4.054 6.714 1.00 85.44 113 PRO A C 1
ATOM 903 O O . PRO A 1 113 ? 17.381 4.583 5.923 1.00 85.44 113 PRO A O 1
ATOM 906 N N . ARG A 1 114 ? 18.896 4.783 7.562 1.00 88.25 114 ARG A N 1
ATOM 907 C CA . ARG A 1 114 ? 18.780 6.244 7.710 1.00 88.25 114 ARG A CA 1
ATOM 908 C C . ARG A 1 114 ? 19.428 7.013 6.559 1.00 88.25 114 ARG A C 1
ATOM 910 O O . ARG A 1 114 ? 18.915 8.054 6.162 1.00 88.25 114 ARG A O 1
ATOM 917 N N . GLN A 1 115 ? 20.528 6.493 6.020 1.00 91.00 115 GLN A N 1
ATOM 918 C CA . GLN A 1 115 ? 21.249 7.102 4.905 1.00 91.00 115 GLN A CA 1
ATOM 919 C C . GLN A 1 115 ? 20.348 7.312 3.681 1.00 91.00 115 GLN A C 1
ATOM 921 O O . GLN A 1 115 ? 19.497 6.481 3.340 1.00 91.00 115 GLN A O 1
ATOM 926 N N . LEU A 1 116 ? 20.558 8.439 3.000 1.00 93.75 116 LEU A N 1
ATOM 927 C CA . LEU A 1 116 ? 19.911 8.717 1.728 1.00 93.75 116 LEU A CA 1
ATOM 928 C C . LEU A 1 116 ? 20.393 7.693 0.690 1.00 93.75 116 LEU A C 1
ATOM 930 O O . LEU A 1 116 ? 21.584 7.556 0.441 1.00 93.75 116 LEU A O 1
ATOM 934 N N . HIS A 1 117 ? 19.456 6.960 0.097 1.00 95.81 117 HIS A N 1
ATOM 935 C CA . HIS A 1 117 ? 19.709 5.998 -0.969 1.00 95.81 117 HIS A CA 1
ATOM 936 C C . HIS A 1 117 ? 19.280 6.590 -2.316 1.00 95.81 117 HIS A C 1
ATOM 938 O O . HIS A 1 117 ? 18.244 7.247 -2.384 1.00 95.81 117 HIS A O 1
ATOM 944 N N . ASN A 1 118 ? 20.002 6.301 -3.401 1.00 96.44 118 ASN A N 1
ATOM 945 C CA . ASN A 1 118 ? 19.752 6.894 -4.728 1.00 96.44 118 ASN A CA 1
ATOM 946 C C . ASN A 1 118 ? 18.315 6.673 -5.235 1.00 96.44 118 ASN A C 1
ATOM 948 O O . ASN A 1 118 ? 17.738 7.524 -5.898 1.00 96.44 118 ASN A O 1
ATOM 952 N N . THR A 1 119 ? 17.683 5.565 -4.845 1.00 96.38 119 THR A N 1
ATOM 953 C CA . THR A 1 119 ? 16.288 5.239 -5.206 1.00 96.38 119 THR A CA 1
ATOM 954 C C . THR A 1 119 ? 15.236 6.127 -4.536 1.00 96.38 119 THR A C 1
ATOM 956 O O . THR A 1 119 ? 14.048 5.912 -4.737 1.00 96.38 119 THR A O 1
ATOM 959 N N . HIS A 1 120 ? 15.639 7.033 -3.646 1.00 96.00 120 HIS A N 1
ATOM 960 C CA . HIS A 1 120 ? 14.766 8.061 -3.082 1.00 96.00 120 HIS A CA 1
ATOM 961 C C . HIS A 1 120 ? 14.515 9.210 -4.063 1.00 96.00 120 HIS A C 1
ATOM 963 O O . HIS A 1 120 ? 13.533 9.936 -3.903 1.00 96.00 120 HIS A O 1
ATOM 969 N N . TRP A 1 121 ? 15.403 9.382 -5.046 1.00 96.88 121 TRP A N 1
ATOM 970 C CA . TRP A 1 121 ? 15.335 10.466 -6.012 1.00 96.88 121 TRP A CA 1
ATOM 971 C C . TRP A 1 121 ? 13.985 10.472 -6.740 1.00 96.88 121 TRP A C 1
ATOM 973 O O . TRP A 1 121 ? 13.490 9.431 -7.166 1.00 96.88 121 TRP A O 1
ATOM 983 N N . GLY A 1 122 ? 13.364 11.650 -6.813 1.00 95.94 122 GLY A N 1
ATOM 984 C CA . GLY A 1 122 ? 12.025 11.849 -7.374 1.00 95.94 122 GLY A CA 1
ATOM 985 C C . GLY A 1 122 ? 10.858 11.503 -6.436 1.00 95.94 122 GLY A C 1
ATOM 986 O O . GLY A 1 122 ? 9.765 12.024 -6.634 1.00 95.94 122 GLY A O 1
ATOM 987 N N . LEU A 1 123 ? 11.061 10.699 -5.384 1.00 96.81 123 LEU A N 1
ATOM 988 C CA . LEU A 1 123 ? 9.971 10.183 -4.538 1.00 96.81 123 LEU A CA 1
ATOM 989 C C . LEU A 1 123 ? 9.867 10.868 -3.169 1.00 96.81 123 LEU A C 1
ATOM 991 O O . LEU A 1 123 ? 8.764 11.095 -2.663 1.00 96.81 123 LEU A O 1
ATOM 995 N N . VAL A 1 124 ? 11.000 11.202 -2.555 1.00 96.44 124 VAL A N 1
ATOM 996 C CA . VAL A 1 124 ? 11.053 11.838 -1.229 1.00 96.44 124 VAL A CA 1
ATOM 997 C C . VAL A 1 124 ? 11.981 13.046 -1.241 1.00 96.44 124 VAL A C 1
ATOM 999 O O . VAL A 1 124 ? 12.944 13.094 -2.007 1.00 96.44 124 VAL A O 1
ATOM 1002 N N . CYS A 1 125 ? 11.703 14.020 -0.378 1.00 96.56 125 CYS A N 1
ATOM 1003 C CA . CYS A 1 125 ? 12.588 15.158 -0.169 1.00 96.56 125 CYS A CA 1
ATOM 1004 C C . CYS A 1 125 ? 13.916 14.673 0.448 1.00 96.56 125 CYS A C 1
ATOM 1006 O O . CYS A 1 125 ? 13.885 14.013 1.491 1.00 96.56 125 CYS A O 1
ATOM 1008 N N . PRO A 1 126 ? 15.082 14.973 -0.158 1.00 95.31 126 PRO A N 1
ATOM 1009 C CA . PRO A 1 126 ? 16.368 14.502 0.354 1.00 95.31 126 PRO A CA 1
ATOM 1010 C C . PRO A 1 126 ? 16.814 15.226 1.632 1.00 95.31 126 PRO A C 1
ATOM 1012 O O . PRO A 1 126 ? 17.614 14.671 2.380 1.00 95.31 126 PRO A O 1
ATOM 1015 N N . ALA A 1 127 ? 16.307 16.439 1.878 1.00 94.00 127 ALA A N 1
ATOM 1016 C CA . ALA A 1 127 ? 16.730 17.297 2.985 1.00 94.00 127 ALA A CA 1
ATOM 1017 C C . ALA A 1 127 ? 15.749 17.307 4.170 1.00 94.00 127 ALA A C 1
ATOM 1019 O O . ALA A 1 127 ? 16.162 17.466 5.314 1.00 94.00 127 ALA A O 1
ATOM 1020 N N . GLU A 1 128 ? 14.447 17.136 3.923 1.00 94.88 128 GLU A N 1
ATOM 1021 C CA . GLU A 1 128 ? 13.416 17.314 4.950 1.00 94.88 128 GLU A CA 1
ATOM 1022 C C . GLU A 1 128 ? 13.255 16.060 5.824 1.00 94.88 128 GLU A C 1
ATOM 1024 O O . GLU A 1 128 ? 12.364 15.227 5.623 1.00 94.88 128 GLU A O 1
ATOM 1029 N N . THR A 1 129 ? 14.129 15.946 6.820 1.00 93.56 129 THR A N 1
ATOM 1030 C CA . THR A 1 129 ? 14.097 14.944 7.888 1.00 93.56 129 THR A CA 1
ATOM 1031 C C . THR A 1 129 ? 14.349 15.632 9.233 1.00 93.56 129 THR A C 1
ATOM 1033 O O . THR A 1 129 ? 15.138 16.571 9.291 1.00 93.56 129 THR A O 1
ATOM 1036 N N . PRO A 1 130 ? 13.726 15.183 10.336 1.00 91.62 130 PRO A N 1
ATOM 1037 C CA . PRO A 1 130 ? 14.074 15.674 11.665 1.00 91.62 130 PRO A CA 1
ATOM 1038 C C . PRO A 1 130 ? 15.526 15.340 12.022 1.00 91.62 130 PRO A C 1
ATOM 1040 O O . PRO A 1 130 ? 16.074 14.329 11.572 1.00 91.62 130 PRO A O 1
ATOM 1043 N N . GLU A 1 131 ? 16.108 16.155 12.894 1.00 89.88 131 GLU A N 1
ATOM 1044 C CA . GLU A 1 131 ? 17.419 15.907 13.487 1.00 89.88 131 GLU A CA 1
ATOM 1045 C C . GLU A 1 131 ? 17.373 14.785 14.546 1.00 89.88 131 GLU A C 1
ATOM 1047 O O . GLU A 1 131 ? 16.317 14.384 15.050 1.00 89.88 131 GLU A O 1
ATOM 1052 N N . GLY A 1 132 ? 18.544 14.240 14.887 1.00 87.50 132 GLY A N 1
ATOM 1053 C CA . GLY A 1 132 ? 18.697 13.265 15.969 1.00 87.50 132 GLY A CA 1
ATOM 1054 C C . GLY A 1 132 ? 18.124 11.874 15.665 1.00 87.50 132 GLY A C 1
ATOM 1055 O O . GLY A 1 132 ? 18.318 11.307 14.590 1.00 87.50 132 GLY A O 1
ATOM 1056 N N . HIS A 1 133 ? 17.435 11.279 16.643 1.00 85.44 133 HIS A N 1
ATOM 1057 C CA . HIS A 1 133 ? 17.040 9.861 16.629 1.00 85.44 133 HIS A CA 1
ATOM 1058 C C . HIS A 1 133 ? 16.042 9.471 15.533 1.00 85.44 133 HIS A C 1
ATOM 1060 O O . HIS A 1 133 ? 15.903 8.285 15.228 1.00 85.44 133 HIS A O 1
ATOM 1066 N N . ALA A 1 134 ? 15.342 10.433 14.934 1.00 87.81 134 ALA A N 1
ATOM 1067 C CA . ALA A 1 134 ? 14.398 10.197 13.843 1.00 87.81 134 ALA A CA 1
ATOM 1068 C C . ALA A 1 134 ? 15.001 10.475 12.453 1.00 87.81 134 ALA A C 1
ATOM 1070 O O . ALA A 1 134 ? 14.334 10.217 11.448 1.00 87.81 134 ALA A O 1
ATOM 1071 N N . CYS A 1 135 ? 16.259 10.935 12.390 1.00 91.50 135 CYS A N 1
ATOM 1072 C CA . CYS A 1 135 ? 16.933 11.264 11.140 1.00 91.50 135 CYS A CA 1
ATOM 1073 C C . CYS A 1 135 ? 16.944 10.067 10.181 1.00 91.50 135 CYS A C 1
ATOM 1075 O O . CYS A 1 135 ? 17.327 8.952 10.560 1.00 91.50 135 CYS A O 1
ATOM 1077 N N . GLY A 1 136 ? 16.450 10.292 8.962 1.00 90.06 136 GLY A N 1
ATOM 1078 C CA . GLY A 1 136 ? 16.353 9.309 7.887 1.00 90.06 136 GLY A CA 1
ATOM 1079 C C . GLY A 1 136 ? 15.209 8.295 8.015 1.00 90.06 136 GLY A C 1
ATOM 1080 O O . GLY A 1 136 ? 14.901 7.622 7.028 1.00 90.06 136 GLY A O 1
ATOM 1081 N N . LEU A 1 137 ? 14.565 8.191 9.185 1.00 90.50 137 LEU A N 1
ATOM 1082 C CA . LEU A 1 137 ? 13.411 7.309 9.424 1.00 90.50 137 LEU A CA 1
ATOM 1083 C C . LEU A 1 137 ? 12.087 7.990 9.089 1.00 90.50 137 LEU A C 1
ATOM 1085 O O . LEU A 1 137 ? 11.169 7.333 8.592 1.00 90.50 137 LEU A O 1
ATOM 1089 N N . VAL A 1 138 ? 12.013 9.291 9.362 1.00 92.56 138 VAL A N 1
ATOM 1090 C CA . VAL A 1 138 ? 10.909 10.152 8.954 1.00 92.56 138 VAL A CA 1
ATOM 1091 C C . VAL A 1 138 ? 11.292 10.816 7.639 1.00 92.56 138 VAL A C 1
ATOM 1093 O O . VAL A 1 138 ? 12.348 11.438 7.543 1.00 92.56 138 VAL A O 1
ATOM 1096 N N . LYS A 1 139 ? 10.450 10.657 6.620 1.00 94.75 139 LYS A N 1
ATOM 1097 C CA . LYS A 1 139 ? 10.680 11.197 5.274 1.00 94.75 139 LYS A CA 1
ATOM 1098 C C . LYS A 1 139 ? 9.430 11.919 4.793 1.00 94.75 139 LYS A C 1
ATOM 1100 O O . LYS A 1 139 ? 8.324 11.496 5.128 1.00 94.75 139 LYS A O 1
ATOM 1105 N N . ASN A 1 140 ? 9.593 12.944 3.967 1.00 96.50 140 ASN A N 1
ATOM 1106 C CA . ASN A 1 140 ? 8.480 13.673 3.358 1.00 96.50 140 ASN A CA 1
ATOM 1107 C C . ASN A 1 140 ? 8.395 13.381 1.859 1.00 96.50 140 ASN A C 1
ATOM 1109 O O . ASN A 1 140 ? 9.420 13.299 1.178 1.00 96.50 140 ASN A O 1
ATOM 1113 N N . LEU A 1 141 ? 7.178 13.196 1.348 1.00 97.69 141 LEU A N 1
ATOM 1114 C CA . LEU A 1 141 ? 6.937 12.928 -0.073 1.00 97.69 141 LEU A CA 1
ATOM 1115 C C . LEU A 1 141 ? 7.274 14.153 -0.934 1.00 97.69 141 LEU A C 1
ATOM 1117 O O . LEU A 1 141 ? 6.881 15.273 -0.602 1.00 97.69 141 LEU A O 1
ATOM 1121 N N . SER A 1 142 ? 7.936 13.930 -2.074 1.00 97.31 142 SER A N 1
ATOM 1122 C CA . SER A 1 142 ? 8.185 14.982 -3.071 1.00 97.31 142 SER A CA 1
ATOM 1123 C C . SER A 1 142 ? 6.868 15.508 -3.662 1.00 97.31 142 SER A C 1
ATOM 1125 O O . SER A 1 142 ? 5.852 14.809 -3.647 1.00 97.31 142 SER A O 1
ATOM 1127 N N . LEU A 1 143 ? 6.863 16.734 -4.196 1.00 96.94 143 LEU A N 1
ATOM 1128 C CA . LEU A 1 143 ? 5.644 17.400 -4.680 1.00 96.94 143 LEU A CA 1
ATOM 1129 C C . LEU A 1 143 ? 4.846 16.550 -5.682 1.00 96.94 143 LEU A C 1
ATOM 1131 O O . LEU A 1 143 ? 3.632 16.425 -5.526 1.00 96.94 143 LEU A O 1
ATOM 1135 N N . MET A 1 144 ? 5.538 15.919 -6.635 1.00 97.44 144 MET A N 1
ATOM 1136 C CA . MET A 1 144 ? 4.942 15.122 -7.714 1.00 97.44 144 MET A CA 1
ATOM 1137 C C . MET A 1 144 ? 4.718 13.648 -7.352 1.00 97.44 144 MET A C 1
ATOM 1139 O O . MET A 1 144 ? 4.236 12.885 -8.187 1.00 97.44 144 MET A O 1
ATOM 1143 N N . THR A 1 145 ? 5.062 13.219 -6.135 1.00 96.62 145 THR A N 1
ATOM 1144 C CA . THR A 1 145 ? 4.855 11.828 -5.730 1.00 96.62 145 THR A CA 1
ATOM 1145 C C . THR A 1 145 ? 3.370 11.487 -5.701 1.00 96.62 145 THR A C 1
ATOM 1147 O O . THR A 1 145 ? 2.593 12.091 -4.962 1.00 96.62 145 THR A O 1
ATOM 1150 N N . CYS A 1 146 ? 3.007 10.459 -6.463 1.00 95.56 146 CYS A N 1
ATOM 1151 C CA . CYS A 1 146 ? 1.719 9.786 -6.403 1.00 95.56 146 CYS 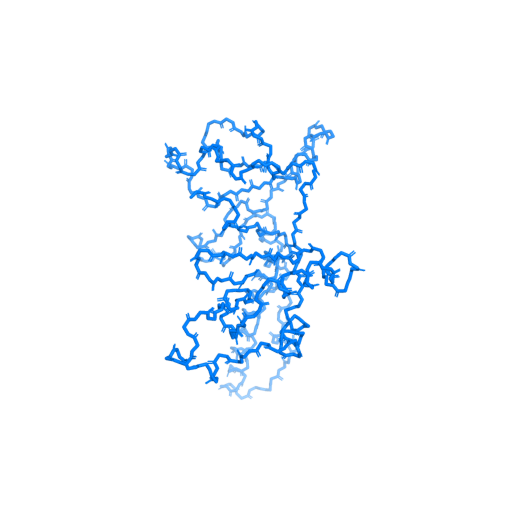A CA 1
ATOM 1152 C C . CYS A 1 146 ? 1.920 8.395 -5.788 1.00 95.56 146 CYS A C 1
ATOM 1154 O O . CYS A 1 146 ? 2.930 7.737 -6.047 1.00 95.56 146 CYS A O 1
ATOM 1156 N N . ILE A 1 147 ? 0.986 7.964 -4.944 1.00 96.19 147 ILE A N 1
ATOM 1157 C CA . ILE A 1 147 ? 1.018 6.647 -4.306 1.00 96.19 147 ILE A CA 1
ATOM 1158 C C . ILE A 1 147 ? -0.124 5.833 -4.891 1.00 96.19 147 ILE A C 1
ATOM 1160 O O . ILE A 1 147 ? -1.266 6.284 -4.854 1.00 96.19 147 ILE A O 1
ATOM 1164 N N . SER A 1 148 ? 0.200 4.645 -5.399 1.00 96.25 148 SER A N 1
ATOM 1165 C CA . SER A 1 148 ? -0.777 3.734 -5.990 1.00 96.25 148 SER A CA 1
ATOM 1166 C C . SER A 1 148 ? -1.867 3.365 -4.986 1.00 96.25 148 SER A C 1
ATOM 1168 O O . SER A 1 148 ? -1.546 2.936 -3.871 1.00 96.25 148 SER A O 1
ATOM 1170 N N . VAL A 1 149 ? -3.131 3.468 -5.389 1.00 94.19 149 VAL A N 1
ATOM 1171 C CA . VAL A 1 149 ? -4.282 3.023 -4.586 1.00 94.19 149 VAL A CA 1
ATOM 1172 C C . VAL A 1 149 ? -4.621 1.549 -4.811 1.00 94.19 149 VAL A C 1
ATOM 1174 O O . VAL A 1 149 ? -5.308 0.947 -3.987 1.00 94.19 149 VAL A O 1
ATOM 1177 N N . GLY A 1 150 ? -4.077 0.955 -5.875 1.00 92.50 150 GLY A N 1
ATOM 1178 C CA . GLY A 1 150 ? -4.296 -0.439 -6.238 1.00 92.50 150 GLY A CA 1
ATOM 1179 C C . GLY A 1 150 ? -5.385 -0.593 -7.296 1.00 92.50 150 GLY A C 1
ATOM 1180 O O . GLY A 1 150 ? -6.309 0.208 -7.408 1.00 92.50 150 GLY A O 1
ATOM 1181 N N . THR A 1 151 ? -5.263 -1.648 -8.095 1.00 93.62 151 THR A N 1
ATOM 1182 C CA . THR A 1 151 ? -6.205 -1.998 -9.159 1.00 93.62 151 THR A CA 1
ATOM 1183 C C . THR A 1 151 ? -6.359 -3.515 -9.217 1.00 93.62 151 THR A C 1
ATOM 1185 O O . THR A 1 151 ? -5.486 -4.238 -8.729 1.00 93.62 151 THR A O 1
ATOM 1188 N N . SER A 1 152 ? -7.469 -4.003 -9.774 1.00 94.38 152 SER A N 1
ATOM 1189 C CA . SER A 1 152 ? -7.656 -5.443 -9.962 1.00 94.38 152 SER A CA 1
ATOM 1190 C C . SER A 1 152 ? -6.631 -5.970 -10.966 1.00 94.38 152 SER A C 1
ATOM 1192 O O . SER A 1 152 ? -6.416 -5.363 -12.014 1.00 94.38 152 SER A O 1
ATOM 1194 N N . SER A 1 153 ? -6.000 -7.102 -10.652 1.00 94.81 153 SER A N 1
ATOM 1195 C CA . SER A 1 153 ? -5.092 -7.788 -11.577 1.00 94.81 153 SER A CA 1
ATOM 1196 C C . SER A 1 153 ? -5.822 -8.675 -12.578 1.00 94.81 153 SER A C 1
ATOM 1198 O O . SER A 1 153 ? -5.225 -9.069 -13.570 1.00 94.81 153 SER A O 1
ATOM 1200 N N . GLU A 1 154 ? -7.092 -8.989 -12.336 1.00 95.56 154 GLU A N 1
ATOM 1201 C CA . GLU A 1 154 ? -7.870 -9.915 -13.159 1.00 95.56 154 GLU A CA 1
ATOM 1202 C C . GLU A 1 154 ? -7.949 -9.495 -14.645 1.00 95.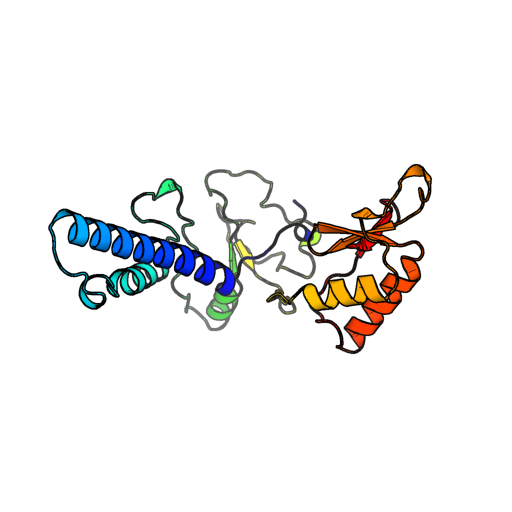56 154 GLU A C 1
ATOM 1204 O O . GLU A 1 154 ? -7.618 -10.321 -15.492 1.00 95.56 154 GLU A O 1
ATOM 1209 N N . PRO A 1 155 ? -8.218 -8.221 -15.007 1.00 94.62 155 PRO A N 1
ATOM 1210 C CA . PRO A 1 155 ? -8.184 -7.800 -16.413 1.00 94.62 155 PRO A CA 1
ATOM 1211 C C . PRO A 1 155 ? -6.813 -7.968 -17.080 1.00 94.62 155 PRO A C 1
ATOM 1213 O O . PRO A 1 155 ? -6.732 -8.185 -18.285 1.00 94.62 155 PRO A O 1
ATOM 1216 N N . ILE A 1 156 ? -5.727 -7.860 -16.306 1.00 95.62 156 ILE A N 1
ATOM 1217 C CA . ILE A 1 156 ? -4.364 -8.055 -16.814 1.00 95.62 156 ILE A CA 1
ATOM 1218 C C . ILE A 1 156 ? -4.123 -9.539 -17.089 1.00 95.62 156 ILE A C 1
ATOM 1220 O O . ILE A 1 156 ? -3.527 -9.862 -18.108 1.00 95.62 156 ILE A O 1
ATOM 1224 N N . LEU A 1 157 ? -4.588 -10.427 -16.204 1.00 95.94 157 LEU A N 1
ATOM 1225 C CA . LEU A 1 157 ? -4.458 -11.874 -16.381 1.00 95.94 157 LEU A CA 1
ATOM 1226 C C . LEU A 1 157 ? -5.199 -12.344 -17.635 1.00 95.94 157 LEU A C 1
ATOM 1228 O O . LEU A 1 157 ? -4.567 -12.942 -18.499 1.00 95.94 157 LEU A O 1
ATOM 1232 N N . TYR A 1 158 ? -6.469 -11.957 -17.795 1.00 95.19 158 TYR A N 1
ATOM 1233 C CA . TYR A 1 158 ? -7.233 -12.280 -19.005 1.00 95.19 158 TYR A CA 1
ATOM 1234 C C . TYR A 1 158 ? -6.564 -11.744 -20.272 1.00 95.19 158 TYR A C 1
ATOM 1236 O O . TYR A 1 158 ? -6.461 -12.452 -21.266 1.00 95.19 158 TYR A O 1
ATOM 1244 N N . PHE A 1 159 ? -6.058 -10.505 -20.246 1.00 95.50 159 PHE A N 1
ATOM 1245 C CA . PHE A 1 159 ? -5.337 -9.960 -21.395 1.00 95.50 159 PHE A CA 1
ATOM 1246 C C . PHE A 1 159 ? -4.081 -10.777 -21.735 1.00 95.50 159 PHE A C 1
ATOM 1248 O O . PHE A 1 159 ? -3.803 -10.996 -22.908 1.00 95.50 159 PHE A O 1
ATOM 1255 N N . LEU A 1 160 ? -3.307 -11.202 -20.732 1.00 95.62 160 LEU A N 1
ATOM 1256 C CA . LEU A 1 160 ? -2.087 -11.981 -20.951 1.00 95.62 160 LEU A CA 1
ATOM 1257 C C . LEU A 1 160 ? -2.392 -13.355 -21.555 1.00 95.62 160 LEU A C 1
ATOM 1259 O O . LEU A 1 160 ? -1.691 -13.765 -22.478 1.00 95.62 160 LEU A O 1
ATOM 1263 N N . GLU A 1 161 ? -3.431 -14.030 -21.065 1.00 94.31 161 GLU A N 1
ATOM 1264 C CA . GLU A 1 161 ? -3.907 -15.308 -21.606 1.00 94.31 161 GLU A CA 1
ATOM 1265 C C . GLU A 1 161 ? -4.342 -15.157 -23.072 1.00 94.31 161 GLU A C 1
ATOM 1267 O O . GLU A 1 161 ? -3.815 -15.844 -23.946 1.00 94.31 161 GLU A O 1
ATOM 1272 N N . GLU A 1 162 ? -5.201 -14.179 -23.371 1.00 93.88 162 GLU A N 1
ATOM 1273 C CA . GLU A 1 162 ? -5.685 -13.902 -24.734 1.00 93.88 162 GLU A CA 1
ATOM 1274 C C . GLU A 1 162 ? -4.571 -13.452 -25.695 1.00 93.88 162 GLU A C 1
ATOM 1276 O O . GLU A 1 162 ? -4.630 -13.703 -26.899 1.00 93.88 162 GLU A O 1
ATOM 1281 N N . TRP A 1 163 ? -3.528 -12.789 -25.185 1.00 93.69 163 TRP A N 1
ATOM 1282 C CA . TRP A 1 163 ? -2.388 -12.337 -25.990 1.00 93.69 163 TRP A CA 1
ATOM 1283 C C . TRP A 1 163 ? -1.415 -13.473 -26.360 1.00 93.69 163 TRP A C 1
ATOM 1285 O O . TRP A 1 163 ? -0.484 -13.252 -27.136 1.00 93.69 163 TRP A O 1
ATOM 1295 N N . GLY A 1 164 ? -1.620 -14.687 -25.842 1.00 91.44 164 GLY A N 1
ATOM 1296 C CA . GLY A 1 164 ? -0.794 -15.854 -26.160 1.00 91.44 164 GLY A CA 1
ATOM 1297 C C . GLY A 1 164 ? 0.323 -16.125 -25.153 1.00 91.44 164 GLY A C 1
ATOM 1298 O O . GLY A 1 164 ? 1.366 -16.672 -25.517 1.00 91.44 164 GLY A O 1
ATOM 1299 N N . MET A 1 165 ? 0.135 -15.741 -23.887 1.00 94.62 165 MET A N 1
ATOM 1300 C CA . MET A 1 165 ? 0.942 -16.283 -22.794 1.00 94.62 165 MET A CA 1
ATOM 1301 C C . MET A 1 165 ? 0.664 -17.785 -22.644 1.00 94.62 165 MET A C 1
ATOM 1303 O O . MET A 1 165 ? -0.486 -18.197 -22.539 1.00 94.62 165 MET A O 1
ATOM 1307 N N . GLU A 1 166 ? 1.718 -18.597 -22.573 1.00 93.25 166 GLU A N 1
ATOM 1308 C CA . GLU A 1 166 ? 1.602 -20.019 -22.240 1.00 93.25 166 GLU A CA 1
ATOM 1309 C C . GLU A 1 166 ? 1.394 -20.161 -20.724 1.00 93.25 166 GLU A C 1
ATOM 1311 O O . GLU A 1 166 ? 2.247 -19.677 -19.962 1.00 93.25 166 GLU A O 1
ATOM 1316 N N . PRO A 1 167 ? 0.297 -20.793 -20.262 1.00 93.50 167 PRO A N 1
ATOM 1317 C CA . PRO A 1 167 ? 0.062 -21.029 -18.844 1.00 93.50 167 PRO A CA 1
ATOM 1318 C C . PRO A 1 167 ? 1.225 -21.782 -18.201 1.00 93.50 167 PRO A C 1
ATOM 1320 O O . PRO A 1 167 ? 1.864 -22.632 -18.821 1.00 93.50 167 PRO A O 1
ATOM 1323 N N . LEU A 1 168 ? 1.497 -21.491 -16.928 1.00 92.00 168 LEU A N 1
ATOM 1324 C CA . LEU A 1 168 ? 2.591 -22.149 -16.209 1.00 92.00 168 LEU A CA 1
ATOM 1325 C C . LEU A 1 168 ? 2.425 -23.679 -16.147 1.00 92.00 168 LEU A C 1
ATOM 1327 O O . LEU A 1 168 ? 3.421 -24.395 -16.135 1.00 92.00 168 LEU A O 1
ATOM 1331 N N . GLU A 1 169 ? 1.185 -24.167 -16.110 1.00 90.81 169 GLU A N 1
ATOM 1332 C CA . GLU A 1 169 ? 0.856 -25.598 -16.034 1.00 90.81 169 GLU A CA 1
ATOM 1333 C C . GLU A 1 169 ? 1.301 -26.374 -17.282 1.00 90.81 169 GLU A C 1
ATOM 1335 O O . GLU A 1 169 ? 1.715 -27.528 -17.172 1.00 90.81 169 GLU A O 1
ATOM 1340 N N . ASP A 1 170 ? 1.302 -25.712 -18.441 1.00 87.56 170 ASP A N 1
ATOM 1341 C CA . ASP A 1 170 ? 1.658 -26.303 -19.733 1.00 87.56 170 ASP A CA 1
ATOM 1342 C C . ASP A 1 170 ? 3.143 -26.101 -20.087 1.00 87.56 170 ASP A C 1
ATOM 1344 O O . ASP A 1 170 ? 3.638 -26.610 -21.098 1.00 87.56 170 ASP A O 1
ATOM 1348 N N . TYR A 1 171 ? 3.885 -25.355 -19.261 1.00 86.81 171 TYR A N 1
ATOM 1349 C CA . TYR A 1 171 ? 5.273 -25.008 -19.533 1.00 86.81 171 TYR A CA 1
ATOM 1350 C C . TYR A 1 171 ? 6.216 -26.197 -19.311 1.00 86.81 171 TYR A C 1
ATOM 1352 O O . TYR A 1 171 ? 6.387 -26.700 -18.199 1.00 86.81 171 TYR A O 1
ATOM 1360 N N . VAL A 1 172 ? 6.921 -26.588 -20.375 1.00 87.50 172 VAL A N 1
ATOM 1361 C CA . VAL A 1 172 ? 7.951 -27.632 -20.336 1.00 87.50 172 VAL A CA 1
ATOM 1362 C C . VAL A 1 172 ? 9.339 -26.995 -20.506 1.00 87.50 172 VAL A C 1
ATOM 1364 O O . VAL A 1 172 ? 9.696 -26.612 -21.625 1.00 87.50 172 VAL A O 1
ATOM 1367 N N . PRO A 1 173 ? 10.173 -26.927 -19.445 1.00 85.19 173 PRO A N 1
ATOM 1368 C CA . PRO A 1 173 ? 11.467 -26.237 -19.489 1.00 85.19 173 PRO A CA 1
ATOM 1369 C C . PRO A 1 173 ? 12.432 -26.740 -20.569 1.00 85.19 173 PRO A C 1
ATOM 1371 O O . PRO A 1 173 ? 13.219 -25.962 -21.100 1.00 85.19 173 PRO A O 1
ATOM 1374 N N . SER A 1 174 ? 12.380 -28.032 -20.912 1.00 84.62 174 SER A N 1
ATOM 1375 C CA . SER A 1 174 ? 13.240 -28.619 -21.949 1.00 84.62 174 SER A CA 1
ATOM 1376 C C . SER A 1 174 ? 12.889 -28.159 -23.362 1.00 84.62 174 SER A C 1
ATOM 1378 O O . SER A 1 174 ? 13.756 -28.166 -24.230 1.00 84.62 174 SER A O 1
ATOM 1380 N N . ASN A 1 175 ? 11.633 -27.776 -23.602 1.00 82.62 175 ASN A N 1
ATOM 1381 C CA . ASN A 1 175 ? 11.137 -27.462 -24.941 1.00 82.62 175 ASN A CA 1
ATOM 1382 C C . ASN A 1 175 ? 11.268 -25.972 -25.271 1.00 82.62 175 ASN A C 1
ATOM 1384 O O . ASN A 1 175 ? 11.259 -25.607 -26.444 1.00 82.62 175 ASN A O 1
ATOM 1388 N N . ALA A 1 176 ? 11.376 -25.116 -24.253 1.00 79.31 176 ALA A N 1
ATOM 1389 C CA . ALA A 1 176 ? 11.339 -23.672 -24.429 1.00 79.31 176 ALA A CA 1
ATOM 1390 C C . ALA A 1 176 ? 12.313 -22.936 -23.476 1.00 79.31 176 ALA A C 1
ATOM 1392 O O . ALA A 1 176 ? 11.879 -22.131 -22.649 1.00 79.31 176 ALA A O 1
ATOM 1393 N N . PRO A 1 177 ? 13.635 -23.191 -23.584 1.00 81.44 177 PRO A N 1
ATOM 1394 C CA . PRO A 1 177 ? 14.640 -22.662 -22.654 1.00 81.44 177 PRO A CA 1
ATOM 1395 C C . PRO A 1 177 ? 14.795 -21.133 -22.709 1.00 81.44 177 PRO A C 1
ATOM 1397 O O . PRO A 1 177 ? 15.179 -20.524 -21.712 1.00 81.44 177 PRO A O 1
ATOM 1400 N N . ASP A 1 178 ? 14.456 -20.515 -23.844 1.00 86.12 178 ASP A N 1
ATOM 1401 C CA . ASP A 1 178 ? 14.593 -19.070 -24.084 1.00 86.12 178 ASP A CA 1
ATOM 1402 C C . ASP A 1 178 ? 13.301 -18.281 -23.790 1.00 86.12 178 ASP A C 1
ATOM 1404 O O . ASP A 1 178 ? 13.190 -17.091 -24.104 1.00 86.12 178 ASP A O 1
ATOM 1408 N N . CYS A 1 179 ? 12.289 -18.929 -23.202 1.00 90.50 179 CYS A N 1
ATOM 1409 C CA . CYS A 1 179 ? 11.040 -18.259 -22.866 1.00 90.50 179 CYS A CA 1
ATOM 1410 C C . CYS A 1 179 ? 11.199 -17.305 -21.683 1.00 90.50 179 CYS A C 1
ATOM 1412 O O . CYS A 1 179 ? 11.811 -17.611 -20.660 1.00 90.50 179 CYS A O 1
ATOM 1414 N N . THR A 1 180 ? 10.573 -16.135 -21.799 1.00 95.00 180 THR A N 1
ATOM 1415 C CA . THR A 1 180 ? 10.543 -15.155 -20.713 1.00 95.00 180 THR A CA 1
ATOM 1416 C C . THR A 1 180 ? 9.454 -15.513 -19.715 1.00 95.00 180 THR A C 1
ATOM 1418 O O . THR A 1 180 ? 8.299 -15.716 -20.089 1.00 95.00 180 THR A O 1
ATOM 1421 N N . ARG A 1 181 ? 9.808 -15.550 -18.430 1.00 95.56 181 ARG A N 1
ATOM 1422 C CA . ARG A 1 181 ? 8.872 -15.807 -17.330 1.00 95.56 181 ARG A CA 1
ATOM 1423 C C . ARG A 1 181 ? 8.013 -14.573 -17.078 1.00 95.56 181 ARG A C 1
ATOM 1425 O O . ARG A 1 181 ? 8.545 -13.471 -16.954 1.00 95.56 181 ARG A O 1
ATOM 1432 N N . VAL A 1 182 ? 6.700 -14.751 -16.981 1.00 97.06 182 VAL A N 1
ATOM 1433 C CA . VAL A 1 182 ? 5.728 -13.670 -16.779 1.00 97.06 182 VAL A CA 1
ATOM 1434 C C . VAL A 1 182 ? 5.245 -13.699 -15.333 1.00 97.06 182 VAL A C 1
ATOM 1436 O O . VAL A 1 182 ? 4.679 -14.691 -14.876 1.00 97.06 182 VAL A O 1
ATOM 1439 N N . PHE A 1 183 ? 5.458 -12.603 -14.609 1.00 97.62 183 PHE A N 1
ATOM 1440 C CA . PHE A 1 183 ? 5.008 -12.434 -13.234 1.00 97.62 183 PHE A CA 1
ATOM 1441 C C . PHE A 1 183 ? 3.970 -11.321 -13.139 1.00 97.62 183 PHE A C 1
ATOM 1443 O O . PHE A 1 183 ? 4.179 -10.227 -13.653 1.00 97.62 183 PHE A O 1
ATOM 1450 N N . VAL A 1 184 ? 2.892 -11.561 -12.394 1.00 97.00 184 VAL A N 1
ATOM 1451 C CA . VAL A 1 184 ? 1.893 -10.542 -12.049 1.00 97.00 184 VAL A CA 1
ATOM 1452 C C . VAL A 1 184 ? 1.785 -10.481 -10.533 1.00 97.00 184 VAL A C 1
ATOM 1454 O O . VAL A 1 184 ? 1.494 -11.478 -9.878 1.00 97.00 184 VAL A O 1
ATOM 1457 N N . ASN A 1 185 ? 2.081 -9.318 -9.942 1.00 95.12 185 ASN A N 1
ATOM 1458 C CA . ASN A 1 185 ? 2.108 -9.127 -8.482 1.00 95.12 185 ASN A CA 1
ATOM 1459 C C . ASN A 1 185 ? 2.971 -10.161 -7.719 1.00 95.12 185 ASN A C 1
ATOM 1461 O O . ASN A 1 185 ? 2.711 -10.464 -6.557 1.00 95.12 185 ASN A O 1
ATOM 1465 N N . GLY A 1 186 ? 4.025 -10.679 -8.363 1.00 94.44 186 GLY A N 1
ATOM 1466 C CA . GLY A 1 186 ? 4.938 -11.680 -7.797 1.00 94.44 186 GLY A CA 1
ATOM 1467 C C . GLY A 1 186 ? 4.510 -13.137 -7.995 1.00 94.44 186 GLY A C 1
ATOM 1468 O O . GLY A 1 186 ? 5.281 -14.028 -7.652 1.00 94.44 186 GLY A O 1
ATOM 1469 N N . VAL A 1 187 ? 3.333 -13.387 -8.571 1.00 96.50 187 VAL A N 1
ATOM 1470 C CA . VAL A 1 187 ? 2.886 -14.728 -8.964 1.00 96.50 187 VAL A CA 1
ATOM 1471 C C . VAL A 1 187 ? 3.425 -15.028 -10.357 1.00 96.50 187 VAL A C 1
ATOM 1473 O O . VAL A 1 187 ? 3.217 -14.229 -11.267 1.00 96.50 187 VAL A O 1
ATOM 1476 N N . TRP A 1 188 ? 4.127 -16.150 -10.523 1.00 95.88 188 TRP A N 1
ATOM 1477 C CA . TRP A 1 188 ? 4.513 -16.646 -11.844 1.00 95.88 188 TRP A CA 1
ATOM 1478 C C . TRP A 1 188 ? 3.271 -17.238 -12.510 1.00 95.88 188 TRP A C 1
ATOM 1480 O O . TRP A 1 188 ? 2.750 -18.244 -12.040 1.00 95.88 188 TRP A O 1
ATOM 1490 N N . VAL A 1 189 ? 2.768 -16.574 -13.548 1.00 95.94 189 VAL A N 1
ATOM 1491 C CA . VAL A 1 189 ? 1.499 -16.939 -14.203 1.00 95.94 189 VAL A CA 1
ATOM 1492 C C . VAL A 1 189 ? 1.705 -17.765 -15.468 1.00 95.94 189 VAL A C 1
ATOM 1494 O O . VAL A 1 189 ? 0.858 -18.574 -15.827 1.00 95.94 189 VAL A O 1
ATOM 1497 N N . GLY A 1 190 ? 2.855 -17.608 -16.120 1.00 95.31 190 GLY A N 1
ATOM 1498 C CA . GLY A 1 190 ? 3.146 -18.314 -17.355 1.00 95.31 190 GLY A CA 1
ATOM 1499 C C . GLY A 1 190 ? 4.453 -17.880 -17.990 1.00 95.31 190 GLY A C 1
ATOM 1500 O O . GLY A 1 190 ? 5.309 -17.246 -17.357 1.00 95.31 190 GLY A O 1
ATOM 1501 N N . THR A 1 191 ? 4.618 -18.224 -19.257 1.00 95.38 191 THR A N 1
ATOM 1502 C CA . THR A 1 191 ? 5.780 -17.832 -20.052 1.00 95.38 191 THR A CA 1
ATOM 1503 C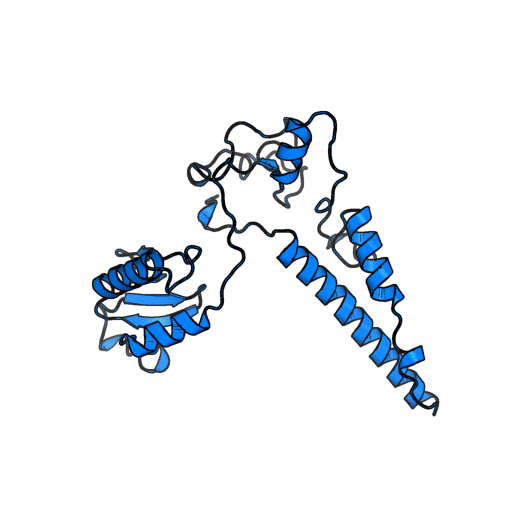 C . THR A 1 191 ? 5.358 -17.231 -21.385 1.00 95.38 191 THR A C 1
ATOM 1505 O O . THR A 1 191 ? 4.226 -17.394 -21.833 1.00 95.38 191 THR A O 1
ATOM 1508 N N . HIS A 1 192 ? 6.248 -16.456 -21.998 1.00 94.81 192 HIS A N 1
ATOM 1509 C CA . HIS A 1 192 ? 5.969 -15.808 -23.272 1.00 94.81 192 HIS A CA 1
ATOM 1510 C C . HIS A 1 192 ? 7.218 -15.797 -24.157 1.00 94.81 192 HIS A C 1
ATOM 1512 O O . HIS A 1 192 ? 8.314 -15.445 -23.707 1.00 94.81 192 HIS A O 1
ATOM 1518 N N . ARG A 1 193 ? 7.040 -16.145 -25.437 1.00 92.50 193 ARG A N 1
ATOM 1519 C CA . ARG A 1 193 ? 8.124 -16.240 -26.435 1.00 92.50 193 ARG A CA 1
ATOM 1520 C C . ARG A 1 193 ? 8.542 -14.882 -26.996 1.00 92.50 193 ARG A C 1
ATOM 1522 O O . ARG A 1 193 ? 9.713 -14.652 -27.268 1.00 92.50 193 ARG A O 1
ATOM 1529 N N . GLU A 1 194 ? 7.595 -13.949 -27.109 1.00 93.69 194 GLU A N 1
ATOM 1530 C CA . GLU A 1 194 ? 7.816 -12.609 -27.682 1.00 93.69 194 GLU A CA 1
ATOM 1531 C C . GLU A 1 194 ? 7.643 -11.465 -26.654 1.00 93.69 194 GLU A C 1
ATOM 1533 O O . GLU A 1 194 ? 6.773 -10.600 -26.794 1.00 93.69 194 GLU A O 1
ATOM 1538 N N . PRO A 1 195 ? 8.470 -11.406 -25.590 1.00 93.69 195 PRO A N 1
ATOM 1539 C CA . PRO A 1 195 ? 8.317 -10.436 -24.498 1.00 93.69 195 PRO A CA 1
ATOM 1540 C C . PRO A 1 195 ? 8.507 -8.977 -24.940 1.00 93.69 195 PRO A C 1
ATOM 1542 O O . PRO A 1 195 ? 8.043 -8.059 -24.267 1.00 93.69 195 PRO A O 1
ATOM 1545 N N . ALA A 1 196 ? 9.208 -8.731 -26.053 1.00 94.75 196 ALA A N 1
ATOM 1546 C CA . ALA A 1 196 ? 9.404 -7.383 -26.581 1.00 94.75 196 ALA A CA 1
ATOM 1547 C C . ALA A 1 196 ? 8.073 -6.765 -27.040 1.00 94.75 196 ALA A C 1
ATOM 1549 O O . ALA A 1 196 ? 7.727 -5.664 -26.611 1.00 94.75 196 ALA A O 1
ATOM 1550 N N . GLN A 1 197 ? 7.301 -7.510 -27.837 1.00 95.56 197 GLN A N 1
ATOM 1551 C CA . GLN A 1 197 ? 6.000 -7.064 -28.334 1.00 95.56 197 GLN A CA 1
ATOM 1552 C C . GLN A 1 197 ? 4.967 -6.957 -27.211 1.00 95.56 197 GLN A C 1
ATOM 1554 O O . GLN A 1 197 ? 4.171 -6.013 -27.190 1.00 95.56 197 GLN A O 1
ATOM 1559 N N . LEU A 1 198 ? 5.020 -7.879 -26.242 1.00 95.06 198 LEU A N 1
ATOM 1560 C CA . LEU A 1 198 ? 4.171 -7.836 -25.055 1.00 95.06 198 LEU A CA 1
ATOM 1561 C C . LEU A 1 198 ? 4.358 -6.520 -24.283 1.00 95.06 198 LEU A C 1
ATOM 1563 O O . LEU A 1 198 ? 3.387 -5.821 -23.991 1.00 95.06 198 LEU A O 1
ATOM 1567 N N . VAL A 1 199 ? 5.606 -6.131 -23.999 1.00 96.06 199 VAL A N 1
ATOM 1568 C CA . VAL A 1 199 ? 5.915 -4.881 -23.280 1.00 96.06 199 VAL A CA 1
ATOM 1569 C C . VAL A 1 199 ? 5.414 -3.655 -24.030 1.00 96.06 199 VAL A C 1
ATOM 1571 O O . VAL A 1 199 ? 4.830 -2.757 -23.416 1.00 96.06 199 VAL A O 1
ATOM 1574 N N . ASP A 1 200 ? 5.640 -3.592 -25.340 1.00 96.69 200 ASP A N 1
ATOM 1575 C CA . ASP A 1 200 ? 5.224 -2.446 -26.148 1.00 96.69 200 ASP A CA 1
ATOM 1576 C C . ASP A 1 200 ? 3.701 -2.320 -26.210 1.00 96.69 200 ASP A C 1
ATOM 1578 O O . ASP A 1 200 ? 3.161 -1.213 -26.077 1.00 96.69 200 ASP A O 1
ATOM 1582 N N . THR A 1 201 ? 2.999 -3.450 -26.305 1.00 96.56 201 THR A N 1
ATOM 1583 C CA . THR A 1 201 ? 1.537 -3.489 -26.252 1.00 96.56 201 THR A CA 1
ATOM 1584 C C . THR A 1 201 ? 1.016 -3.067 -24.884 1.00 96.56 201 THR A C 1
ATOM 1586 O O . THR A 1 201 ? 0.204 -2.144 -24.820 1.00 96.56 201 THR A O 1
ATOM 1589 N N . MET A 1 202 ? 1.544 -3.614 -23.789 1.00 96.19 202 MET A N 1
ATOM 1590 C CA . MET A 1 202 ? 1.154 -3.234 -22.425 1.00 96.19 202 MET A CA 1
ATOM 1591 C C . MET A 1 202 ? 1.388 -1.740 -22.152 1.00 96.19 202 MET A C 1
ATOM 1593 O O . MET A 1 202 ? 0.532 -1.042 -21.604 1.00 96.19 202 MET A O 1
ATOM 1597 N N . ARG A 1 203 ? 2.523 -1.190 -22.605 1.00 96.62 203 ARG A N 1
ATOM 1598 C CA . ARG A 1 203 ? 2.809 0.253 -22.508 1.00 96.62 203 ARG A CA 1
ATOM 1599 C C . ARG A 1 203 ? 1.855 1.095 -23.348 1.00 96.62 203 ARG A C 1
ATOM 1601 O O . ARG A 1 203 ? 1.543 2.223 -22.966 1.00 96.62 203 ARG A O 1
ATOM 1608 N N . ARG A 1 204 ? 1.433 0.607 -24.515 1.00 97.19 204 ARG A N 1
ATOM 1609 C CA . ARG A 1 204 ? 0.443 1.277 -25.368 1.00 97.19 204 ARG A CA 1
ATOM 1610 C C . ARG A 1 204 ? -0.936 1.282 -24.709 1.00 97.19 204 ARG A C 1
ATOM 1612 O O . ARG A 1 204 ? -1.528 2.353 -24.655 1.00 97.19 204 ARG A O 1
ATOM 1619 N N . LEU A 1 205 ? -1.384 0.160 -24.150 1.00 96.50 205 LEU A N 1
ATOM 1620 C CA . LEU A 1 205 ? -2.641 0.061 -23.398 1.00 96.50 205 LEU A CA 1
ATOM 1621 C C . LEU A 1 205 ? -2.656 1.032 -22.207 1.00 96.50 205 LEU A C 1
ATOM 1623 O O . LEU A 1 205 ? -3.579 1.829 -22.062 1.00 96.50 205 LEU A O 1
ATOM 1627 N N . ARG A 1 206 ? -1.568 1.089 -21.425 1.00 96.38 206 ARG A N 1
ATOM 1628 C CA . ARG A 1 206 ? -1.437 2.058 -20.321 1.00 96.38 206 ARG A CA 1
ATOM 1629 C C . ARG A 1 206 ? -1.474 3.519 -20.790 1.00 96.38 206 ARG A C 1
ATOM 1631 O O . ARG A 1 206 ? -2.043 4.365 -20.115 1.00 96.38 206 ARG A O 1
ATOM 1638 N N . ARG A 1 207 ? -0.866 3.838 -21.940 1.00 97.25 207 ARG A N 1
ATOM 1639 C CA . ARG A 1 207 ? -0.882 5.202 -22.512 1.00 97.25 207 ARG A CA 1
ATOM 1640 C C . ARG A 1 207 ? -2.243 5.600 -23.083 1.00 97.25 207 ARG A C 1
ATOM 1642 O O . ARG A 1 207 ? -2.549 6.786 -23.091 1.00 97.25 207 ARG A O 1
ATOM 1649 N N . LYS A 1 208 ? -3.027 4.633 -23.564 1.00 97.25 208 LYS A N 1
ATOM 1650 C CA . LYS A 1 208 ? -4.406 4.843 -24.026 1.00 97.25 208 LYS A CA 1
ATOM 1651 C C . LYS A 1 208 ? -5.409 4.969 -22.877 1.00 97.25 208 LYS A C 1
ATOM 1653 O O . LYS A 1 208 ? -6.474 5.536 -23.080 1.00 97.25 208 LYS A O 1
ATOM 1658 N N . GLY A 1 209 ? -5.048 4.485 -21.689 1.00 94.50 209 GLY A N 1
ATOM 1659 C CA . GLY A 1 209 ? -5.918 4.467 -20.514 1.00 94.50 209 GLY A CA 1
ATOM 1660 C C . GLY A 1 209 ? -6.702 3.165 -20.342 1.00 94.50 209 GLY A C 1
ATOM 1661 O O . GLY A 1 209 ? -7.489 3.072 -19.408 1.00 94.50 209 GLY A O 1
ATOM 1662 N N . ASP A 1 210 ? -6.455 2.154 -21.184 1.00 94.88 210 ASP A N 1
ATOM 1663 C CA . ASP A 1 210 ? -7.089 0.829 -21.084 1.00 94.88 210 ASP A CA 1
ATOM 1664 C C . ASP A 1 210 ? -6.617 0.070 -19.828 1.00 94.88 210 ASP A C 1
ATOM 1666 O O . ASP A 1 210 ? -7.339 -0.741 -19.256 1.00 94.88 210 ASP A O 1
ATOM 1670 N N . ILE A 1 211 ? -5.390 0.359 -19.378 1.00 94.75 211 ILE A N 1
ATOM 1671 C CA . ILE A 1 211 ? -4.803 -0.146 -18.133 1.00 94.75 211 ILE A CA 1
ATOM 1672 C C . ILE A 1 211 ? -4.488 1.046 -17.230 1.00 94.75 211 ILE A C 1
ATOM 1674 O O . ILE A 1 211 ? -3.986 2.071 -17.699 1.00 94.75 211 ILE A O 1
ATOM 1678 N N . SER A 1 212 ? -4.723 0.890 -15.924 1.00 95.69 212 SER A N 1
ATOM 1679 C CA . SER A 1 212 ? -4.415 1.924 -14.931 1.00 95.69 212 SER A CA 1
ATOM 1680 C C . SER A 1 212 ? -2.960 2.420 -15.047 1.00 95.69 212 SER A C 1
ATOM 1682 O O . SER A 1 212 ? -2.032 1.605 -15.133 1.00 95.69 212 SER A O 1
ATOM 1684 N N . PRO A 1 213 ? -2.716 3.746 -14.989 1.00 95.12 213 PRO A N 1
ATOM 1685 C CA . PRO A 1 213 ? -1.366 4.309 -15.031 1.00 95.12 213 PRO A CA 1
ATOM 1686 C C . PRO A 1 213 ? -0.492 3.877 -13.843 1.00 95.12 213 PRO A C 1
ATOM 1688 O O . PRO A 1 213 ? 0.733 3.972 -13.926 1.00 95.12 213 PRO A O 1
ATOM 1691 N N . GLU A 1 214 ? -1.098 3.371 -12.764 1.00 95.25 214 GLU A N 1
ATOM 1692 C CA . GLU A 1 214 ? -0.396 2.846 -11.587 1.00 95.25 214 GLU A CA 1
ATOM 1693 C C . GLU A 1 214 ? 0.301 1.501 -11.840 1.00 95.25 214 GLU A C 1
ATOM 1695 O O . GLU A 1 214 ? 1.182 1.110 -11.072 1.00 95.25 214 GLU A O 1
ATOM 1700 N N . VAL A 1 215 ? -0.073 0.784 -12.906 1.00 96.00 215 VAL A N 1
ATOM 1701 C CA . VAL A 1 215 ? 0.509 -0.521 -13.229 1.00 96.00 215 VAL A CA 1
ATOM 1702 C C . VAL A 1 215 ? 1.960 -0.340 -13.674 1.00 96.00 215 VAL A C 1
ATOM 1704 O O . VAL A 1 215 ? 2.268 0.340 -14.663 1.00 96.00 215 VAL A O 1
ATOM 1707 N N . SER A 1 216 ? 2.868 -0.957 -12.918 1.00 96.00 216 SER A N 1
ATOM 1708 C CA . SER A 1 216 ? 4.285 -1.051 -13.260 1.00 96.00 216 SER A CA 1
ATOM 1709 C C . SER A 1 216 ? 4.484 -2.137 -14.312 1.00 96.00 216 SER A C 1
ATOM 1711 O O . SER A 1 216 ? 3.908 -3.206 -14.190 1.00 96.00 216 SER A O 1
ATOM 1713 N N . ILE A 1 217 ? 5.304 -1.853 -15.325 1.00 96.62 217 ILE A N 1
ATOM 1714 C CA . ILE A 1 217 ? 5.649 -2.794 -16.397 1.00 96.62 217 ILE A CA 1
ATOM 1715 C C . ILE A 1 217 ? 7.170 -2.786 -16.527 1.00 96.62 217 ILE A C 1
ATOM 1717 O O . ILE A 1 217 ? 7.758 -1.761 -16.897 1.00 96.62 217 ILE A O 1
ATOM 1721 N N . ILE A 1 218 ? 7.807 -3.907 -16.210 1.00 96.56 218 ILE A N 1
ATOM 1722 C CA . ILE A 1 218 ? 9.258 -4.080 -16.193 1.00 96.56 218 ILE A CA 1
ATOM 1723 C C . ILE A 1 218 ? 9.612 -5.323 -17.006 1.00 96.56 218 ILE A C 1
ATOM 1725 O O . ILE A 1 218 ? 9.107 -6.410 -16.765 1.00 96.56 218 ILE A O 1
ATOM 1729 N N . ARG A 1 219 ? 10.545 -5.168 -17.946 1.00 96.06 219 ARG A N 1
ATOM 1730 C CA . ARG A 1 219 ? 11.196 -6.292 -18.622 1.00 96.06 219 ARG A CA 1
ATOM 1731 C C . ARG A 1 219 ? 12.643 -6.350 -18.177 1.00 96.06 219 ARG A C 1
ATOM 1733 O O . ARG A 1 219 ? 13.421 -5.456 -18.509 1.00 96.06 219 ARG A O 1
ATOM 1740 N N . ASP A 1 220 ? 12.982 -7.393 -17.440 1.00 95.94 220 ASP A N 1
ATOM 1741 C CA . ASP A 1 220 ? 14.353 -7.740 -17.112 1.00 95.94 220 ASP A CA 1
ATOM 1742 C C . ASP A 1 220 ? 14.898 -8.672 -18.198 1.00 95.94 220 ASP A C 1
ATOM 1744 O O . ASP A 1 220 ? 14.546 -9.847 -18.279 1.00 95.94 220 ASP A O 1
ATOM 1748 N N . ILE A 1 221 ? 15.722 -8.114 -19.086 1.00 95.00 221 ILE A N 1
ATOM 1749 C CA . ILE A 1 221 ? 16.278 -8.846 -20.230 1.00 95.00 221 ILE A CA 1
ATOM 1750 C C . ILE A 1 221 ? 17.296 -9.889 -19.760 1.00 95.00 221 ILE A C 1
ATOM 1752 O O . ILE A 1 221 ? 17.380 -10.960 -20.348 1.00 95.00 221 ILE A O 1
ATOM 1756 N N . ARG A 1 222 ? 18.060 -9.583 -18.704 1.00 95.12 222 ARG A N 1
ATOM 1757 C CA . ARG A 1 222 ? 19.137 -10.452 -18.224 1.00 95.12 222 ARG A CA 1
ATOM 1758 C C . ARG A 1 222 ? 18.579 -11.680 -17.519 1.00 95.12 222 ARG A C 1
ATOM 1760 O O . ARG A 1 222 ? 19.071 -12.777 -17.743 1.00 95.12 222 ARG A O 1
ATOM 1767 N N . GLU A 1 223 ? 17.561 -11.480 -16.689 1.00 94.50 223 GLU A N 1
ATOM 1768 C CA . GLU A 1 223 ? 16.928 -12.570 -15.940 1.00 94.50 223 GLU A CA 1
ATOM 1769 C C . GLU A 1 223 ? 15.841 -13.296 -16.749 1.00 94.50 223 GLU A C 1
ATOM 1771 O O . GLU A 1 223 ? 15.299 -14.296 -16.279 1.00 94.50 223 GLU A O 1
ATOM 1776 N N . MET A 1 224 ? 15.536 -12.816 -17.962 1.00 94.38 224 MET A N 1
ATOM 1777 C CA . MET A 1 224 ? 14.434 -13.289 -18.807 1.00 94.38 224 MET A CA 1
ATOM 1778 C C . MET A 1 224 ? 13.091 -13.246 -18.068 1.00 94.38 224 MET A C 1
ATOM 1780 O O . MET A 1 224 ? 12.355 -14.232 -18.005 1.00 94.38 224 MET A O 1
ATOM 1784 N N . GLU A 1 225 ? 12.762 -12.083 -17.495 1.00 96.31 225 GLU A N 1
ATOM 1785 C CA . GLU A 1 225 ? 11.527 -11.882 -16.729 1.00 96.31 225 GLU A CA 1
ATOM 1786 C C . GLU A 1 225 ? 10.736 -10.666 -17.209 1.00 96.31 225 GLU A C 1
ATOM 1788 O O . GLU A 1 225 ? 11.275 -9.585 -17.453 1.00 96.31 225 GLU A O 1
ATOM 1793 N N . PHE A 1 226 ? 9.423 -10.829 -17.274 1.00 96.75 226 PHE A N 1
ATOM 1794 C CA . PHE A 1 226 ? 8.446 -9.760 -17.396 1.00 96.75 226 PHE A CA 1
ATOM 1795 C C . PHE A 1 226 ? 7.688 -9.637 -16.069 1.00 96.75 226 PHE A C 1
ATOM 1797 O O . PHE A 1 226 ? 7.272 -10.649 -15.507 1.00 96.75 226 PHE A O 1
ATOM 1804 N N . LYS A 1 227 ? 7.545 -8.416 -15.548 1.00 93.00 227 LYS A N 1
ATOM 1805 C CA . LYS A 1 227 ? 6.953 -8.105 -14.237 1.00 93.00 227 LYS A CA 1
ATOM 1806 C C . LYS A 1 227 ? 6.053 -6.880 -14.289 1.00 93.00 227 LYS A C 1
ATOM 1808 O O . LYS A 1 227 ? 6.361 -5.955 -15.079 1.00 93.00 227 LYS A O 1
#

InterPro domains:
  IPR007644 RNA polymerase, beta subunit, protrusion [PF04563] (9-56)
  IPR007645 RNA polymerase Rpb2, domain 3 [PF04565] (83-145)
  IPR007646 RNA polymerase Rpb2, domain 4 [PF04566] (182-226)
  IPR015712 DNA-directed RNA polymerase, subunit 2 [PTHR20856] (1-223)